Protein AF-A0A3R7NY06-F1 (afdb_monomer_lite)

Organism: Penaeus vannamei (NCBI:txid6689)

Radius of gyration: 28.17 Å; chains: 1; bounding box: 110×47×68 Å

Secondary structure (DSSP, 8-state):
-------------THHHHHHHHHHHHS----S---S----SS-HHHHHHHHHHHHHHIIIIIHHHHHHH-S--HHHHHHHHHHHHHHHHHHHHHHHTS-HHHIIIIIIHHHHHHHHHHHHHHHHHHHTTTS-------GGGSSHHHHHHHHHHHHHHHHHHHS-HHHHT-HHHHHHHHHHIIIIIIHHHHHHHH-HHHHHHHHHHHHHHHHHHHHHHHHHHHT-SSHHHHHHHHHH---HHHHHTT-

InterPro domains:
  IPR003114 Phox-associated domain [PF02194] (43-205)
  IPR003114 Phox-associated domain [PS51207] (43-211)
  IPR003114 Phox-associated domain [SM00313] (43-211)

Foldseek 3Di:
DDDDDDDDPPPDPPVVVVVVVLVVLLPPDPDDDLPPDDDAQPHPVVVVVVLVVLVCCCVPPPCVVPVVPDVDCVVVSVVVSSQSVQLVSLVSVVVVPDPVCCCVVPVVVVVVVVQVVLLVVQQVVQVVVVHGGDRDDDPQVPDPVSVLVVQLVVQLVSLCRRGDPSQNPSPVSSNVSSNCCSPVNVVVVCVQVPDPVNVVVVVVVVVVVVVVVLVVLVVCLVVQPDPVSNVVSVVPDPDPVSVVVVD

pLDDT: mean 81.53, std 16.81, range [34.41, 96.81]

Structure (mmCIF, N/CA/C/O backbone):
data_AF-A0A3R7NY06-F1
#
_entry.id   AF-A0A3R7NY06-F1
#
loop_
_atom_site.group_PDB
_atom_site.id
_atom_site.type_symbol
_atom_site.label_atom_id
_atom_site.label_alt_id
_atom_site.label_comp_id
_atom_site.label_asym_id
_atom_site.label_entity_id
_atom_site.label_seq_id
_atom_site.pdbx_PDB_ins_code
_atom_site.Cartn_x
_atom_site.Cartn_y
_atom_site.Cartn_z
_atom_site.occupancy
_atom_site.B_iso_or_equiv
_atom_site.auth_seq_id
_atom_site.auth_comp_id
_atom_site.auth_asym_id
_atom_site.auth_atom_id
_atom_site.pdbx_PDB_model_num
ATOM 1 N N . MET A 1 1 ? 72.582 -13.138 -10.974 1.00 38.38 1 MET A N 1
ATOM 2 C CA . MET A 1 1 ? 71.467 -12.941 -10.025 1.00 38.38 1 MET A CA 1
ATOM 3 C C . MET A 1 1 ? 70.537 -11.878 -10.584 1.00 38.38 1 MET A C 1
ATOM 5 O O . MET A 1 1 ? 70.930 -10.723 -10.626 1.00 38.38 1 MET A O 1
ATOM 9 N N . LEU A 1 2 ? 69.357 -12.263 -11.073 1.00 35.03 2 LEU A N 1
ATOM 10 C CA . LEU A 1 2 ? 68.306 -11.334 -11.500 1.00 35.03 2 LEU A CA 1
ATOM 11 C C . LEU A 1 2 ? 67.010 -11.769 -10.809 1.00 35.03 2 LEU A C 1
ATOM 13 O O . LEU A 1 2 ? 66.580 -12.910 -10.957 1.00 35.03 2 LEU A O 1
ATOM 17 N N . SER A 1 3 ? 66.482 -10.874 -9.975 1.00 37.44 3 SER A N 1
ATOM 18 C CA . SER A 1 3 ? 65.343 -11.089 -9.080 1.00 37.44 3 SER A CA 1
ATOM 19 C C . SER A 1 3 ? 64.029 -11.181 -9.863 1.00 37.44 3 SER A C 1
ATOM 21 O O . SER A 1 3 ? 63.791 -10.396 -10.782 1.00 37.44 3 SER A O 1
ATOM 23 N N . ALA A 1 4 ? 63.191 -12.159 -9.514 1.00 43.66 4 ALA A N 1
ATOM 24 C CA . ALA A 1 4 ? 61.929 -12.452 -10.183 1.00 43.66 4 ALA A CA 1
ATOM 25 C C . ALA A 1 4 ? 60.892 -11.335 -9.966 1.00 43.66 4 ALA A C 1
ATOM 27 O O . ALA A 1 4 ? 60.702 -10.845 -8.852 1.00 43.66 4 ALA A O 1
ATOM 28 N N . LYS A 1 5 ? 60.191 -10.953 -11.042 1.00 40.84 5 LYS A N 1
ATOM 29 C CA . LYS A 1 5 ? 59.075 -9.997 -11.004 1.00 40.84 5 LYS A CA 1
ATOM 30 C C . LYS A 1 5 ? 57.967 -10.538 -10.093 1.00 40.84 5 LYS A C 1
ATOM 32 O O . LYS A 1 5 ? 57.360 -11.557 -10.405 1.00 40.84 5 LYS A O 1
ATOM 37 N N . HIS A 1 6 ? 57.692 -9.839 -8.993 1.00 39.03 6 HIS A N 1
ATOM 38 C CA . HIS A 1 6 ? 56.504 -10.059 -8.168 1.00 39.03 6 HIS A CA 1
ATOM 39 C C . HIS A 1 6 ? 55.249 -9.760 -9.004 1.00 39.03 6 HIS A C 1
ATOM 41 O O . HIS A 1 6 ? 54.977 -8.607 -9.337 1.00 39.03 6 HIS A O 1
ATOM 47 N N . GLN A 1 7 ? 54.492 -10.798 -9.360 1.00 39.41 7 GLN A N 1
ATOM 48 C CA . GLN A 1 7 ? 53.138 -10.659 -9.889 1.00 39.41 7 GLN A CA 1
ATOM 49 C C . GLN A 1 7 ? 52.192 -10.457 -8.704 1.00 39.41 7 GLN A C 1
ATOM 51 O O . GLN A 1 7 ? 51.938 -11.380 -7.935 1.00 39.41 7 GLN A O 1
ATOM 56 N N . VAL A 1 8 ? 51.685 -9.236 -8.544 1.00 34.41 8 VAL A N 1
ATOM 57 C CA . VAL A 1 8 ? 50.586 -8.956 -7.619 1.00 34.41 8 VAL A CA 1
ATOM 58 C C . VAL A 1 8 ? 49.315 -9.510 -8.255 1.00 34.41 8 VAL A C 1
ATOM 60 O O . VAL A 1 8 ? 48.743 -8.911 -9.163 1.00 34.41 8 VAL A O 1
ATOM 63 N N . THR A 1 9 ? 48.889 -10.687 -7.806 1.00 38.03 9 THR A N 1
ATOM 64 C CA . THR A 1 9 ? 47.561 -11.224 -8.101 1.00 38.03 9 THR A CA 1
ATOM 65 C C . THR A 1 9 ? 46.525 -10.346 -7.408 1.00 38.03 9 THR A C 1
ATOM 67 O O . THR A 1 9 ? 46.283 -10.482 -6.208 1.00 38.03 9 THR A O 1
ATOM 70 N N . VAL A 1 10 ? 45.926 -9.422 -8.159 1.00 44.19 10 VAL A N 1
ATOM 71 C CA . VAL A 1 10 ? 44.730 -8.696 -7.727 1.00 44.19 10 VAL A CA 1
ATOM 72 C C . VAL A 1 10 ? 43.613 -9.727 -7.597 1.00 44.19 10 VAL A C 1
ATOM 74 O O . VAL A 1 10 ? 43.105 -10.244 -8.591 1.00 44.19 10 VAL A O 1
ATOM 77 N N . ARG A 1 11 ? 43.280 -10.086 -6.356 1.00 42.72 11 ARG A N 1
ATOM 78 C CA . ARG A 1 11 ? 42.176 -10.991 -6.040 1.00 42.72 11 ARG A CA 1
ATOM 79 C C . ARG A 1 11 ? 40.881 -10.244 -6.343 1.00 42.72 11 ARG A C 1
ATOM 81 O O . ARG A 1 11 ? 40.432 -9.431 -5.544 1.00 42.72 11 ARG A O 1
ATOM 88 N N . VAL A 1 12 ? 40.340 -10.467 -7.537 1.00 50.38 12 VAL A N 1
ATOM 89 C CA . VAL A 1 12 ? 39.005 -10.003 -7.927 1.00 50.38 12 VAL A CA 1
ATOM 90 C C . VAL A 1 12 ? 38.017 -10.575 -6.895 1.00 50.38 12 VAL A C 1
ATOM 92 O O . VAL A 1 12 ? 37.997 -11.797 -6.732 1.00 50.38 12 VAL A O 1
ATOM 95 N N . PRO A 1 13 ? 37.264 -9.745 -6.145 1.00 51.62 13 PRO A N 1
ATOM 96 C CA . PRO A 1 13 ? 36.296 -10.230 -5.163 1.00 51.62 13 PRO A CA 1
ATOM 97 C C . PRO A 1 13 ? 35.300 -11.209 -5.800 1.00 51.62 13 PRO A C 1
ATOM 99 O O . PRO A 1 13 ? 34.819 -10.963 -6.907 1.00 51.62 13 PRO A O 1
ATOM 102 N N . GLU A 1 14 ? 34.967 -12.299 -5.103 1.00 55.69 14 GLU A N 1
ATOM 103 C CA . GLU A 1 14 ? 34.030 -13.351 -5.559 1.00 55.69 14 GLU A CA 1
ATOM 104 C C . GLU A 1 14 ? 32.620 -12.820 -5.894 1.00 55.69 14 GLU A C 1
ATOM 106 O O . GLU A 1 14 ? 31.834 -13.477 -6.574 1.00 55.69 14 GLU A O 1
ATOM 111 N N . GLU A 1 15 ? 32.324 -11.589 -5.483 1.00 54.38 15 GLU A N 1
ATOM 112 C CA . GLU A 1 15 ? 31.099 -10.851 -5.780 1.00 54.38 15 GLU A CA 1
ATOM 113 C C . GLU A 1 15 ? 31.015 -10.384 -7.244 1.00 54.38 15 GLU A C 1
ATOM 115 O O . GLU A 1 15 ? 29.920 -10.228 -7.780 1.00 54.38 15 GLU A O 1
ATOM 120 N N . ILE A 1 16 ? 32.149 -10.201 -7.931 1.00 53.78 16 ILE A N 1
ATOM 121 C CA . ILE A 1 16 ? 32.193 -9.687 -9.310 1.00 53.78 16 ILE A CA 1
ATOM 122 C C . ILE A 1 16 ? 31.666 -10.717 -10.329 1.00 53.78 16 ILE A C 1
ATOM 124 O O . ILE A 1 16 ? 30.826 -10.347 -11.150 1.00 53.78 16 ILE A O 1
ATOM 128 N N . PRO A 1 17 ? 32.044 -12.011 -10.284 1.00 58.97 17 PRO A N 1
ATOM 129 C CA . PRO A 1 17 ? 31.425 -13.048 -11.116 1.00 58.97 17 PRO A CA 1
ATOM 130 C C . PRO A 1 17 ? 29.918 -13.205 -10.875 1.00 58.97 17 PRO A C 1
ATOM 132 O O . PRO A 1 17 ? 29.158 -13.382 -11.828 1.00 58.97 17 PRO A O 1
ATOM 135 N N . ALA A 1 18 ? 29.473 -13.099 -9.618 1.00 56.38 18 ALA A N 1
ATOM 136 C CA . ALA A 1 18 ? 28.055 -13.141 -9.268 1.00 56.38 18 ALA A CA 1
ATOM 137 C C . ALA A 1 18 ? 27.302 -11.933 -9.845 1.00 56.38 18 ALA A C 1
ATOM 139 O O . ALA A 1 18 ? 26.211 -12.094 -10.386 1.00 56.38 18 ALA A O 1
ATOM 140 N N . LEU A 1 19 ? 27.917 -10.748 -9.812 1.00 51.78 19 LEU A N 1
ATOM 141 C CA . LEU A 1 19 ? 27.383 -9.519 -10.393 1.00 51.78 19 LEU A CA 1
ATOM 142 C C . LEU A 1 19 ? 27.365 -9.572 -11.933 1.00 51.78 19 LEU A C 1
ATOM 144 O O . LEU A 1 19 ? 26.398 -9.135 -12.550 1.00 51.78 19 LEU A O 1
ATOM 148 N N . HIS A 1 20 ? 28.361 -10.195 -12.570 1.00 56.97 20 HIS A N 1
ATOM 149 C CA . HIS A 1 20 ? 28.349 -10.464 -14.013 1.00 56.97 20 HIS A CA 1
ATOM 150 C C . HIS A 1 20 ? 27.279 -11.484 -14.419 1.00 56.97 20 HIS A C 1
ATOM 152 O O . HIS A 1 20 ? 26.615 -11.286 -15.435 1.00 56.97 20 HIS A O 1
ATOM 158 N N . SER A 1 21 ? 27.068 -12.531 -13.619 1.00 57.78 21 SER A N 1
ATOM 159 C CA . SER A 1 21 ? 25.961 -13.479 -13.798 1.00 57.78 21 SER A CA 1
ATOM 160 C C . SER A 1 21 ? 24.600 -12.792 -13.610 1.00 57.78 21 SER A C 1
ATOM 162 O O . SER A 1 21 ? 23.686 -12.996 -14.406 1.00 57.78 21 SER A O 1
ATOM 164 N N . LEU A 1 22 ? 24.496 -11.875 -12.639 1.00 55.56 22 LEU A N 1
ATOM 165 C CA . LEU A 1 22 ? 23.355 -10.974 -12.445 1.00 55.56 22 LEU A CA 1
ATOM 166 C C . LEU A 1 22 ? 23.063 -10.175 -13.713 1.00 55.56 22 LEU A C 1
ATOM 168 O O . LEU A 1 22 ? 21.949 -10.213 -14.223 1.00 55.56 22 LEU A O 1
ATOM 172 N N . ILE A 1 23 ? 24.076 -9.481 -14.238 1.00 58.56 23 ILE A N 1
ATOM 173 C CA . ILE A 1 23 ? 23.971 -8.636 -15.429 1.00 58.56 23 ILE A CA 1
ATOM 174 C C . ILE A 1 23 ? 23.602 -9.483 -16.651 1.00 58.56 23 ILE A C 1
ATOM 176 O O . ILE A 1 23 ? 22.783 -9.052 -17.459 1.00 58.56 23 ILE A O 1
ATOM 180 N N . ALA A 1 24 ? 24.152 -10.693 -16.774 1.00 57.69 24 ALA A N 1
ATOM 181 C CA . ALA A 1 24 ? 23.799 -11.636 -17.832 1.00 57.69 24 ALA A CA 1
ATOM 182 C C . ALA A 1 24 ? 22.349 -12.137 -17.703 1.00 57.69 24 ALA A C 1
ATOM 184 O O . ALA A 1 24 ? 21.658 -12.239 -18.710 1.00 57.69 24 ALA A O 1
ATOM 185 N N . SER A 1 25 ? 21.861 -12.373 -16.480 1.00 52.75 25 SER A N 1
ATOM 186 C CA . SER A 1 25 ? 20.468 -12.768 -16.217 1.00 52.75 25 SER A CA 1
ATOM 187 C C . SER A 1 25 ? 19.461 -11.622 -16.382 1.00 52.75 25 SER A C 1
ATOM 189 O O . SER A 1 25 ? 18.318 -11.864 -16.749 1.00 52.75 25 SER A O 1
ATOM 191 N N . ILE A 1 26 ? 19.883 -10.372 -16.148 1.00 53.06 26 ILE A N 1
ATOM 192 C CA . ILE A 1 26 ? 19.085 -9.159 -16.395 1.00 53.06 26 ILE A CA 1
ATOM 193 C C . ILE A 1 26 ? 19.008 -8.863 -17.897 1.00 53.06 26 ILE A C 1
ATOM 195 O O . ILE A 1 26 ? 18.031 -8.280 -18.357 1.00 53.06 26 ILE A O 1
ATOM 199 N N . ARG A 1 27 ? 19.985 -9.329 -18.686 1.00 50.31 27 ARG A N 1
ATOM 200 C CA . ARG A 1 27 ? 19.982 -9.292 -20.158 1.00 50.31 27 ARG A CA 1
ATOM 201 C C . ARG A 1 27 ? 19.002 -10.323 -20.763 1.00 50.31 27 ARG A C 1
ATOM 203 O O . ARG A 1 27 ? 19.269 -10.891 -21.818 1.00 50.31 27 ARG A O 1
ATOM 210 N N . CYS A 1 28 ? 17.897 -10.589 -20.065 1.00 43.16 28 CYS A N 1
ATOM 211 C CA . CYS A 1 28 ? 16.808 -11.457 -20.489 1.00 43.16 28 CYS A CA 1
ATOM 212 C C . CYS A 1 28 ? 16.050 -10.773 -21.635 1.00 43.16 28 CYS A C 1
ATOM 214 O O . CYS A 1 28 ? 15.426 -9.736 -21.435 1.00 43.16 28 CYS A O 1
ATOM 216 N N . GLU A 1 29 ? 16.217 -11.342 -22.831 1.00 42.66 29 GLU A N 1
ATOM 217 C CA . GLU A 1 29 ? 15.334 -11.290 -24.005 1.00 42.66 29 GLU A CA 1
ATOM 218 C C . GLU A 1 29 ? 14.553 -9.982 -24.190 1.00 42.66 29 GLU A C 1
ATOM 220 O O . GLU A 1 29 ? 13.365 -9.857 -23.902 1.00 42.66 29 GLU A O 1
ATOM 225 N N . SER A 1 30 ? 15.254 -8.993 -24.739 1.00 44.22 30 SER A N 1
ATOM 226 C CA . SER A 1 30 ? 14.691 -7.744 -25.234 1.00 44.22 30 SER A CA 1
ATOM 227 C C . SER A 1 30 ? 13.912 -7.964 -26.535 1.00 44.22 30 SER A C 1
ATOM 229 O O . SER A 1 30 ? 14.337 -7.455 -27.563 1.00 44.22 30 SER A O 1
ATOM 231 N N . GLU A 1 31 ? 12.832 -8.748 -26.545 1.00 44.53 31 GLU A N 1
ATOM 232 C CA . GLU A 1 31 ? 11.961 -8.831 -27.731 1.00 44.53 31 GLU A CA 1
ATOM 233 C C . GLU A 1 31 ? 10.584 -9.454 -27.441 1.00 44.53 31 GLU A C 1
ATOM 235 O O . GLU A 1 31 ? 10.165 -10.430 -28.050 1.00 44.53 31 GLU A O 1
ATOM 240 N N . THR A 1 32 ? 9.810 -8.840 -26.545 1.00 41.06 32 THR A N 1
ATOM 241 C CA . THR A 1 32 ? 8.343 -8.958 -26.593 1.00 41.06 32 THR A CA 1
ATOM 242 C C . THR A 1 32 ? 7.713 -7.606 -26.310 1.00 41.06 32 THR A C 1
ATOM 244 O O . THR A 1 32 ? 7.970 -6.977 -25.286 1.00 41.06 32 THR A O 1
ATOM 247 N N . SER A 1 33 ? 6.910 -7.137 -27.264 1.00 43.22 33 SER A N 1
ATOM 248 C CA . SER A 1 33 ? 6.245 -5.839 -27.244 1.00 43.22 33 SER A CA 1
ATOM 249 C C . SER A 1 33 ? 5.347 -5.702 -26.015 1.00 43.22 33 SER A C 1
ATOM 251 O O . SER A 1 33 ? 4.257 -6.277 -25.970 1.00 43.22 33 SER A O 1
ATOM 253 N N . MET A 1 34 ? 5.771 -4.893 -25.046 1.00 51.00 34 MET A N 1
ATOM 254 C CA . MET A 1 34 ? 4.838 -4.324 -24.080 1.00 51.00 34 MET A CA 1
ATOM 255 C C . MET A 1 34 ? 3.795 -3.519 -24.871 1.00 51.00 34 MET A C 1
ATOM 257 O O . MET A 1 34 ? 4.182 -2.764 -25.770 1.00 51.00 34 MET A O 1
ATOM 261 N N . PRO A 1 35 ? 2.486 -3.705 -24.629 1.00 48.56 35 PRO A N 1
ATOM 262 C CA . PRO A 1 35 ? 1.451 -3.058 -25.423 1.00 48.56 35 PRO A CA 1
ATOM 263 C C . PRO A 1 35 ? 1.577 -1.537 -25.297 1.00 48.56 35 PRO A C 1
ATOM 265 O O . PRO A 1 35 ? 1.252 -0.937 -24.280 1.00 48.56 35 PRO A O 1
ATOM 268 N N . SER A 1 36 ? 2.039 -0.911 -26.373 1.00 49.50 36 SER A 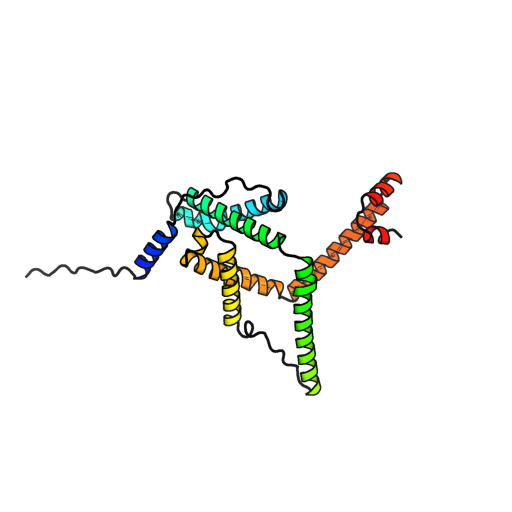N 1
ATOM 269 C CA . SER A 1 36 ? 2.444 0.495 -26.478 1.00 49.50 36 SER A CA 1
ATOM 270 C C . SER A 1 36 ? 1.282 1.496 -26.492 1.00 49.50 36 SER A C 1
ATOM 272 O O . SER A 1 36 ? 1.454 2.667 -26.831 1.00 49.50 36 SER A O 1
ATOM 274 N N . ARG A 1 37 ? 0.073 1.066 -26.119 1.00 49.38 37 ARG A N 1
ATOM 275 C CA . ARG A 1 37 ? -1.105 1.931 -26.012 1.00 49.38 37 ARG A CA 1
ATOM 276 C C . ARG A 1 37 ? -1.835 1.650 -24.715 1.00 49.38 37 ARG A C 1
ATOM 278 O O . ARG A 1 37 ? -2.730 0.812 -24.647 1.00 49.38 37 ARG A O 1
ATOM 285 N N . HIS A 1 38 ? -1.450 2.395 -23.692 1.00 62.88 38 HIS A N 1
ATOM 286 C CA . HIS A 1 38 ? -2.161 2.441 -22.430 1.00 62.88 38 HIS A CA 1
ATOM 287 C C . HIS A 1 38 ? -3.491 3.175 -22.650 1.00 62.88 38 HIS A C 1
ATOM 289 O O . HIS A 1 38 ? -3.543 4.402 -22.703 1.00 62.88 38 HIS A O 1
ATOM 295 N N . GLY A 1 39 ? -4.565 2.410 -22.865 1.00 65.25 39 GLY A N 1
ATOM 296 C CA . GLY A 1 39 ? -5.927 2.931 -22.747 1.00 65.25 39 GLY A CA 1
ATOM 297 C C . GLY A 1 39 ? -6.185 3.451 -21.330 1.00 65.25 39 GLY A C 1
ATOM 298 O O . GLY A 1 39 ? -5.363 3.256 -20.438 1.00 65.25 39 GLY A O 1
ATOM 299 N N . VAL A 1 40 ? -7.324 4.111 -21.113 1.00 77.69 40 VAL A N 1
ATOM 300 C CA . VAL A 1 40 ? -7.701 4.570 -19.766 1.00 77.69 40 VAL A CA 1
ATOM 301 C C . VAL A 1 40 ? -7.827 3.352 -18.844 1.00 77.69 40 VAL A C 1
ATOM 303 O O . VAL A 1 40 ? -8.625 2.459 -19.124 1.00 77.69 40 VAL A O 1
ATOM 306 N N . VAL A 1 41 ? -7.029 3.316 -17.776 1.00 81.38 41 VAL A N 1
ATOM 307 C CA . VAL A 1 41 ? -6.942 2.195 -16.827 1.00 81.38 41 VAL A CA 1
ATOM 308 C C . VAL A 1 41 ? -7.881 2.429 -15.649 1.00 81.38 41 VAL A C 1
ATOM 310 O O . VAL A 1 41 ? -8.660 1.541 -15.305 1.00 81.38 41 VAL A O 1
ATOM 313 N N . ILE A 1 42 ? -7.829 3.621 -15.043 1.00 84.19 42 ILE A N 1
ATOM 314 C CA . ILE A 1 42 ? -8.678 3.992 -13.901 1.00 84.19 42 ILE A CA 1
ATOM 315 C C . ILE A 1 42 ? -9.593 5.147 -14.302 1.00 84.19 42 ILE A C 1
ATOM 317 O O . ILE A 1 42 ? -10.815 5.027 -14.325 1.00 84.19 42 ILE A O 1
ATOM 321 N N . SER A 1 43 ? -9.000 6.292 -14.625 1.00 89.94 43 SER A N 1
ATOM 322 C CA . SER A 1 43 ? -9.700 7.451 -15.176 1.00 89.94 43 SER A CA 1
ATOM 323 C C . SER A 1 43 ? -8.671 8.402 -15.761 1.00 89.94 43 SER A C 1
ATOM 325 O O . SER A 1 43 ? -7.554 8.478 -15.264 1.00 89.94 43 SER A O 1
ATOM 327 N N . ARG A 1 44 ? -9.048 9.217 -16.750 1.00 88.69 44 ARG A N 1
ATOM 328 C CA . ARG A 1 44 ? -8.105 10.157 -17.387 1.00 88.69 44 ARG A CA 1
ATOM 329 C C . ARG A 1 44 ? -7.351 11.047 -16.390 1.00 88.69 44 ARG A C 1
ATOM 331 O O . ARG A 1 44 ? -6.173 11.308 -16.590 1.00 88.69 44 ARG A O 1
ATOM 338 N N . LYS A 1 45 ? -8.019 11.505 -15.325 1.00 90.88 45 LYS A N 1
ATOM 339 C CA . LYS A 1 45 ? -7.401 12.363 -14.301 1.00 90.88 45 LYS A CA 1
ATOM 340 C C . LYS A 1 45 ? -6.408 11.589 -13.431 1.00 90.88 45 LYS A C 1
ATOM 342 O O . LYS A 1 45 ? -5.314 12.078 -13.183 1.00 90.88 45 LYS A O 1
ATOM 347 N N . ILE A 1 46 ? -6.791 10.393 -12.983 1.00 91.25 46 ILE A N 1
ATOM 348 C CA . ILE A 1 46 ? -5.947 9.555 -12.120 1.00 91.25 46 ILE A CA 1
ATOM 349 C C . ILE A 1 46 ? -4.757 9.016 -12.911 1.00 91.25 46 ILE A C 1
ATOM 351 O O . ILE A 1 46 ? -3.628 9.102 -12.449 1.00 91.25 46 ILE A O 1
ATOM 355 N N . ASP A 1 47 ? -4.997 8.530 -14.124 1.00 91.88 47 ASP A N 1
ATOM 356 C CA . ASP A 1 47 ? -3.961 8.006 -15.006 1.00 91.88 47 ASP A CA 1
ATOM 357 C C . ASP A 1 47 ? -2.913 9.085 -15.318 1.00 91.88 47 ASP A C 1
ATOM 359 O O . ASP A 1 47 ? -1.719 8.798 -15.295 1.00 91.88 47 ASP A O 1
ATOM 363 N N . ALA A 1 48 ? -3.335 10.335 -15.549 1.00 91.12 48 ALA A N 1
ATOM 364 C CA . ALA A 1 48 ? -2.418 11.461 -15.728 1.00 91.12 48 ALA A CA 1
ATOM 365 C C . ALA A 1 48 ? -1.571 11.722 -14.471 1.00 91.12 48 ALA A C 1
ATOM 367 O O . ALA A 1 48 ? -0.352 11.810 -14.578 1.00 91.12 48 ALA A O 1
ATOM 368 N N . ALA A 1 49 ? -2.193 11.762 -13.287 1.00 93.81 49 ALA A N 1
ATOM 369 C CA . ALA A 1 49 ? -1.483 11.964 -12.022 1.00 93.81 49 ALA A CA 1
ATOM 370 C C . ALA A 1 49 ? -0.499 10.822 -11.704 1.00 93.81 49 ALA A C 1
ATOM 372 O O . ALA A 1 49 ? 0.584 11.056 -11.176 1.00 93.81 49 ALA A O 1
ATOM 373 N N . ILE A 1 50 ? -0.850 9.579 -12.043 1.00 93.00 50 ILE A N 1
ATOM 374 C CA . ILE A 1 50 ? 0.038 8.422 -11.881 1.00 93.00 50 ILE A CA 1
ATOM 375 C C . ILE A 1 50 ? 1.221 8.506 -12.849 1.00 93.00 50 ILE A C 1
ATOM 377 O O . ILE A 1 50 ? 2.346 8.231 -12.443 1.00 93.00 50 ILE A O 1
ATOM 381 N N . ASN A 1 51 ? 0.992 8.882 -14.111 1.00 92.25 51 ASN A N 1
ATOM 382 C CA . ASN A 1 51 ? 2.088 9.079 -15.063 1.00 92.25 51 ASN A CA 1
ATOM 383 C C . ASN A 1 51 ? 3.037 10.183 -14.586 1.00 92.25 51 ASN A C 1
ATOM 385 O O . ASN A 1 51 ? 4.239 9.948 -14.541 1.00 92.25 51 ASN A O 1
ATOM 389 N N . GLU A 1 52 ? 2.501 11.320 -14.135 1.00 94.44 52 GLU A N 1
ATOM 390 C CA . GLU A 1 52 ? 3.296 12.402 -13.544 1.00 94.44 52 GLU A CA 1
ATOM 391 C C . GLU A 1 52 ? 4.099 11.917 -12.327 1.00 94.44 52 GLU A C 1
ATOM 393 O O . GLU A 1 52 ? 5.284 12.212 -12.203 1.00 94.44 52 GLU A O 1
ATOM 398 N N . LEU A 1 53 ? 3.498 11.100 -11.457 1.00 93.75 53 LEU A N 1
ATOM 399 C CA . LEU A 1 53 ? 4.203 10.503 -10.322 1.00 93.75 53 LEU A CA 1
ATOM 400 C C . LEU A 1 53 ? 5.354 9.585 -10.765 1.00 93.75 53 LEU A C 1
ATOM 402 O O . LEU A 1 53 ? 6.419 9.605 -10.147 1.00 93.75 53 LEU A O 1
ATOM 406 N N . ILE A 1 54 ? 5.155 8.778 -11.812 1.00 92.50 54 ILE A N 1
ATOM 407 C CA . ILE A 1 54 ? 6.206 7.920 -12.379 1.00 92.50 54 ILE A CA 1
ATOM 408 C C . ILE A 1 54 ? 7.326 8.777 -12.971 1.00 92.50 54 ILE A C 1
ATOM 410 O O . ILE A 1 54 ? 8.495 8.489 -12.711 1.00 92.50 54 ILE A O 1
ATOM 414 N N . ASP A 1 55 ? 6.979 9.822 -13.723 1.00 93.06 55 ASP A N 1
ATOM 415 C CA . ASP A 1 55 ? 7.935 10.767 -14.304 1.00 93.06 55 ASP A CA 1
ATOM 416 C C . ASP A 1 55 ? 8.785 11.412 -13.206 1.00 93.06 55 ASP A C 1
ATOM 418 O O . ASP A 1 55 ? 10.007 11.259 -13.197 1.00 93.06 55 ASP A O 1
ATOM 422 N N . LEU A 1 56 ? 8.143 11.986 -12.185 1.00 94.25 56 LEU A N 1
ATOM 423 C CA . LEU A 1 56 ? 8.827 12.571 -11.033 1.00 94.25 56 LEU A CA 1
ATOM 424 C C . LEU A 1 56 ? 9.684 11.551 -10.278 1.00 94.25 56 LEU A C 1
ATOM 426 O O . LEU A 1 56 ? 10.772 11.884 -9.803 1.00 94.25 56 LEU A O 1
ATOM 430 N N . PHE A 1 57 ? 9.224 10.307 -10.137 1.00 92.06 57 PHE A N 1
ATOM 431 C CA . PHE A 1 57 ? 10.010 9.266 -9.486 1.00 92.06 57 PHE A CA 1
ATOM 432 C C . PHE A 1 57 ? 11.284 8.955 -10.279 1.00 92.06 57 PHE A C 1
ATOM 434 O O . PHE A 1 57 ? 12.369 8.921 -9.692 1.00 92.06 57 PHE A O 1
ATOM 441 N N . ILE A 1 58 ? 11.168 8.761 -11.593 1.00 92.56 58 ILE A N 1
ATOM 442 C CA . ILE A 1 58 ? 12.29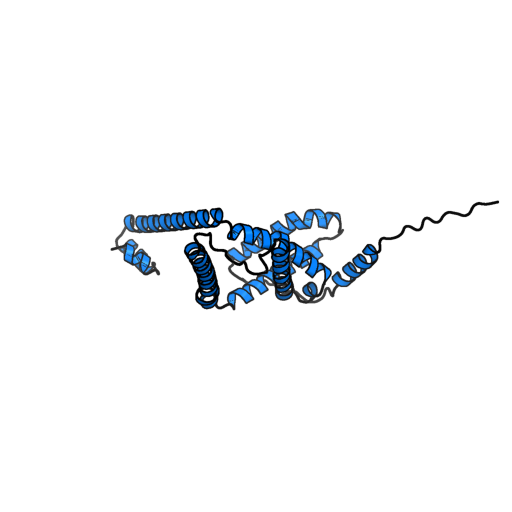1 8.443 -12.479 1.00 92.56 58 ILE A CA 1
ATOM 443 C C . ILE A 1 58 ? 13.267 9.621 -12.555 1.00 92.56 58 ILE A C 1
ATOM 445 O O . ILE A 1 58 ? 14.476 9.422 -12.413 1.00 92.56 58 ILE A O 1
ATOM 449 N N . GLU A 1 59 ? 12.773 10.843 -12.735 1.00 93.06 59 GLU A N 1
ATOM 450 C CA . GLU A 1 59 ? 13.596 12.051 -12.835 1.00 93.06 59 GLU A CA 1
ATOM 451 C C . GLU A 1 59 ? 14.374 12.326 -11.547 1.00 93.06 59 GLU A C 1
ATOM 453 O O . GLU A 1 59 ? 15.571 12.605 -11.605 1.00 93.06 59 GLU A O 1
ATOM 458 N N . ASN A 1 60 ? 13.738 12.177 -10.380 1.00 91.94 60 ASN A N 1
ATOM 459 C CA . ASN A 1 60 ? 14.368 12.521 -9.105 1.00 91.94 60 ASN A CA 1
ATOM 460 C C . ASN A 1 60 ? 15.195 11.378 -8.500 1.00 91.94 60 ASN A C 1
ATOM 462 O O . ASN A 1 60 ? 16.204 11.635 -7.845 1.00 91.94 60 ASN A O 1
ATOM 466 N N . ASN A 1 61 ? 14.788 10.117 -8.693 1.00 87.44 61 ASN A N 1
ATOM 467 C CA . ASN A 1 61 ? 15.391 8.981 -7.983 1.00 87.44 61 ASN A CA 1
ATOM 468 C C . ASN A 1 61 ? 16.224 8.062 -8.871 1.00 87.44 61 ASN A C 1
ATOM 470 O O . ASN A 1 61 ? 17.068 7.352 -8.334 1.00 87.44 61 ASN A O 1
ATOM 474 N N . VAL A 1 62 ? 15.999 8.024 -10.188 1.00 89.62 62 VAL A N 1
ATOM 475 C CA . VAL A 1 62 ? 16.674 7.073 -11.095 1.00 89.62 62 VAL A CA 1
ATOM 476 C C . VAL A 1 62 ? 17.683 7.792 -11.982 1.00 89.62 62 VAL A C 1
ATOM 478 O O . VAL A 1 62 ? 18.868 7.458 -11.991 1.00 89.62 62 VAL A O 1
ATOM 481 N N . THR A 1 63 ? 17.234 8.828 -12.681 1.00 90.50 63 THR A N 1
ATOM 482 C CA . THR A 1 63 ? 18.016 9.572 -13.675 1.00 90.50 63 THR A CA 1
ATOM 483 C C . THR A 1 63 ? 19.346 10.126 -13.142 1.00 90.50 63 THR A C 1
ATOM 485 O O . THR A 1 63 ? 20.352 9.939 -13.835 1.00 90.50 63 THR A O 1
ATOM 488 N N . PRO A 1 64 ? 19.439 10.727 -11.933 1.00 92.56 64 PRO A N 1
ATOM 489 C CA . PRO A 1 64 ? 20.663 11.399 -11.488 1.00 92.56 64 PRO A CA 1
ATOM 490 C C . PRO A 1 64 ? 21.856 10.452 -11.329 1.00 92.56 64 PRO A C 1
ATOM 492 O O . PRO A 1 64 ? 22.975 10.784 -11.715 1.00 92.56 64 PRO A O 1
ATOM 495 N N . TRP A 1 65 ? 21.633 9.247 -10.797 1.00 91.38 65 TRP A N 1
ATOM 496 C CA . TRP A 1 65 ? 22.704 8.260 -10.651 1.00 91.38 65 TRP A CA 1
ATOM 497 C C . TRP A 1 65 ? 22.844 7.375 -11.891 1.00 91.38 65 TRP A C 1
ATOM 499 O O . TRP A 1 65 ? 23.966 6.995 -12.228 1.00 91.38 65 TRP A O 1
ATOM 509 N N . TYR A 1 66 ? 21.753 7.065 -12.596 1.00 89.62 66 TYR A N 1
ATOM 510 C CA . TYR A 1 66 ? 21.787 6.140 -13.730 1.00 89.62 66 TYR A CA 1
ATOM 511 C C . TYR A 1 66 ? 22.482 6.747 -14.957 1.00 89.62 66 TYR A C 1
ATOM 513 O O . TYR A 1 66 ? 23.361 6.112 -15.543 1.00 89.62 66 TYR A O 1
ATOM 521 N N . SER A 1 67 ? 22.186 8.013 -15.273 1.00 89.69 67 SER A N 1
ATOM 522 C CA . SER A 1 67 ? 22.838 8.756 -16.367 1.00 89.69 67 SER A CA 1
ATOM 523 C C . SER A 1 67 ? 24.340 8.964 -16.142 1.00 89.69 67 SER A C 1
ATOM 525 O O . SER A 1 67 ? 25.108 9.027 -17.095 1.00 89.69 67 SER A O 1
ATOM 527 N N . SER A 1 68 ? 24.787 8.999 -14.881 1.00 92.38 68 SER A N 1
ATOM 528 C CA . SER A 1 68 ? 26.214 9.096 -14.547 1.00 92.38 68 SER A CA 1
ATOM 529 C C . SER A 1 68 ? 27.000 7.809 -14.836 1.00 92.38 68 SER A C 1
ATOM 531 O O . SER A 1 68 ? 28.226 7.842 -14.935 1.00 92.38 68 SER A O 1
ATOM 533 N N . ARG A 1 69 ? 26.314 6.658 -14.929 1.00 88.31 69 ARG A N 1
ATOM 534 C CA . ARG A 1 69 ? 26.937 5.329 -15.059 1.00 88.31 69 ARG A CA 1
ATOM 535 C C . ARG A 1 69 ? 26.733 4.688 -16.426 1.00 88.31 69 ARG A C 1
ATOM 537 O O . ARG A 1 69 ? 27.530 3.830 -16.797 1.00 88.31 69 ARG A O 1
ATOM 544 N N . VAL A 1 70 ? 25.683 5.064 -17.150 1.00 88.81 70 VAL A N 1
ATOM 545 C CA . VAL A 1 70 ? 25.300 4.460 -18.430 1.00 88.81 70 VAL A CA 1
ATOM 546 C C . VAL A 1 70 ? 25.355 5.515 -19.526 1.00 88.81 70 VAL A C 1
ATOM 548 O O . VAL A 1 70 ? 24.770 6.581 -19.386 1.00 88.81 70 VAL A O 1
ATOM 551 N N . SER A 1 71 ? 26.053 5.206 -20.623 1.00 84.81 71 SER A N 1
ATOM 552 C CA . SER A 1 71 ? 26.252 6.140 -21.739 1.00 84.81 71 SER A CA 1
ATOM 553 C C . SER A 1 71 ? 24.961 6.494 -22.483 1.00 84.81 71 SER A C 1
ATOM 555 O O . SER A 1 71 ? 24.834 7.623 -22.941 1.00 84.81 71 SER A O 1
ATOM 557 N N . ASP A 1 72 ? 24.014 5.558 -22.585 1.00 87.19 72 ASP A N 1
ATOM 558 C CA . ASP A 1 72 ? 22.673 5.795 -23.131 1.00 87.19 72 ASP A CA 1
ATOM 559 C C . ASP A 1 72 ? 21.603 5.241 -22.170 1.00 87.19 72 ASP A C 1
ATOM 561 O O . ASP A 1 72 ? 21.314 4.040 -22.184 1.00 87.19 72 ASP A O 1
ATOM 565 N N . PRO A 1 73 ? 21.057 6.077 -21.267 1.00 87.62 73 PRO A N 1
ATOM 566 C CA . PRO A 1 73 ? 20.090 5.628 -20.273 1.00 87.62 73 PRO A CA 1
ATOM 567 C C . PRO A 1 73 ? 18.655 5.515 -20.814 1.00 87.62 73 PRO A C 1
ATOM 569 O O . PRO A 1 73 ? 17.820 4.891 -20.155 1.00 87.62 73 PRO A O 1
ATOM 572 N N . ALA A 1 74 ? 18.348 6.106 -21.976 1.00 87.81 74 ALA A N 1
ATOM 573 C CA . ALA A 1 74 ? 16.972 6.284 -22.442 1.00 87.81 74 ALA A CA 1
ATOM 574 C C . ALA A 1 74 ? 16.209 4.961 -22.670 1.00 87.81 74 ALA A C 1
ATOM 576 O O . ALA A 1 74 ? 15.093 4.843 -22.157 1.00 87.81 74 ALA A O 1
ATOM 577 N N . PRO A 1 75 ? 16.779 3.925 -23.325 1.00 87.62 75 PRO A N 1
ATOM 578 C CA . PRO A 1 75 ? 16.068 2.662 -23.538 1.00 87.62 75 PRO A CA 1
ATOM 579 C C . PRO A 1 75 ? 15.699 1.959 -22.226 1.00 87.62 75 PRO A C 1
ATOM 581 O O . PRO A 1 75 ? 14.589 1.459 -22.063 1.00 87.62 75 PRO A O 1
ATOM 584 N N . SER A 1 76 ? 16.615 1.951 -21.256 1.00 86.56 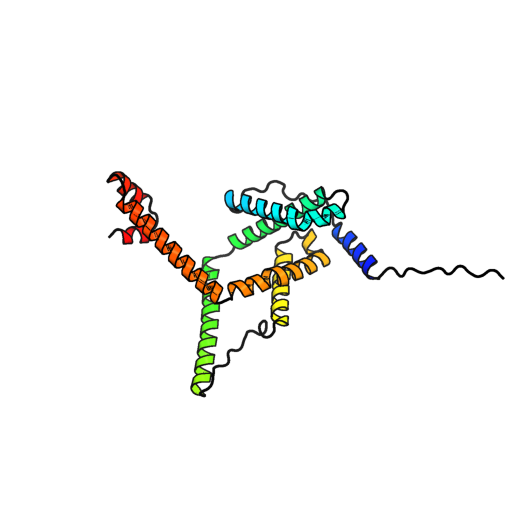76 SER A N 1
ATOM 585 C CA . SER A 1 76 ? 16.390 1.316 -19.954 1.00 86.56 76 SER A CA 1
ATOM 586 C C . SER A 1 76 ? 15.368 2.068 -19.104 1.00 86.56 76 SER A C 1
ATOM 588 O O . SER A 1 76 ? 14.597 1.442 -18.376 1.00 86.56 76 SER A O 1
ATOM 590 N N . ILE A 1 77 ? 15.352 3.402 -19.190 1.00 88.75 77 ILE A N 1
ATOM 591 C CA . ILE A 1 77 ? 14.353 4.237 -18.515 1.00 88.75 77 ILE A CA 1
ATOM 592 C C . ILE A 1 77 ? 12.957 3.972 -19.093 1.00 88.75 77 ILE A C 1
ATOM 594 O O . ILE A 1 77 ? 12.007 3.815 -18.326 1.00 88.75 77 ILE A O 1
ATOM 598 N N . GLU A 1 78 ? 12.832 3.838 -20.414 1.00 88.31 78 GLU A N 1
ATOM 599 C CA . GLU A 1 78 ? 11.546 3.535 -21.056 1.00 88.31 78 GLU A CA 1
ATOM 600 C C . GLU A 1 78 ? 11.029 2.136 -20.684 1.00 88.31 78 GLU A C 1
ATOM 602 O O . GLU A 1 78 ? 9.838 1.943 -20.412 1.00 88.31 78 GLU A O 1
ATOM 607 N N . ILE A 1 79 ? 11.934 1.158 -20.579 1.00 88.06 79 ILE A N 1
ATOM 608 C CA . ILE A 1 79 ? 11.607 -0.173 -20.054 1.00 88.06 79 ILE A CA 1
ATOM 609 C C . ILE A 1 79 ? 11.106 -0.065 -18.610 1.00 88.06 79 ILE A C 1
ATOM 611 O O . ILE A 1 79 ? 10.058 -0.621 -18.283 1.00 88.06 79 ILE A O 1
ATOM 615 N N . LEU A 1 80 ? 11.810 0.672 -17.743 1.00 89.06 80 LEU A N 1
ATOM 616 C CA . LEU A 1 80 ? 11.391 0.863 -16.354 1.00 89.06 80 LEU A CA 1
ATOM 617 C C . LEU A 1 80 ? 10.001 1.507 -16.270 1.00 89.06 80 LEU A C 1
ATOM 619 O O . LEU A 1 80 ? 9.153 1.022 -15.518 1.00 89.06 80 LEU A O 1
ATOM 623 N N . ARG A 1 81 ? 9.742 2.548 -17.070 1.00 90.12 81 ARG A N 1
ATOM 624 C CA . ARG A 1 81 ? 8.426 3.196 -17.170 1.00 90.12 81 ARG A CA 1
ATOM 625 C C . ARG A 1 81 ? 7.343 2.189 -17.555 1.00 90.12 81 ARG A C 1
ATOM 627 O O . ARG A 1 81 ? 6.314 2.106 -16.885 1.00 90.12 81 ARG A O 1
ATOM 634 N N . SER A 1 82 ? 7.607 1.380 -18.579 1.00 88.19 82 SER A N 1
ATOM 635 C CA . SER A 1 82 ? 6.691 0.338 -19.053 1.00 88.19 82 SER A CA 1
ATOM 636 C C . SER A 1 82 ? 6.402 -0.715 -17.976 1.00 88.19 82 SER A C 1
ATOM 638 O O . SER A 1 82 ? 5.255 -1.125 -17.800 1.00 88.19 82 SER A O 1
ATOM 640 N N . VAL A 1 83 ? 7.416 -1.124 -17.206 1.00 89.25 83 VAL A N 1
ATOM 641 C CA . VAL A 1 83 ? 7.270 -2.093 -16.104 1.00 89.25 83 VAL A CA 1
ATOM 642 C C . VAL A 1 83 ? 6.462 -1.517 -14.939 1.00 89.25 83 VAL A C 1
ATOM 644 O O . VAL A 1 83 ? 5.599 -2.209 -14.387 1.00 89.25 83 VAL A O 1
ATOM 647 N N . LEU A 1 84 ? 6.711 -0.258 -14.565 1.00 90.31 84 LEU A N 1
ATOM 648 C CA . LEU A 1 84 ? 5.950 0.428 -13.517 1.00 90.31 84 LEU A CA 1
ATOM 649 C C . LEU A 1 84 ? 4.479 0.548 -13.914 1.00 90.31 84 LEU A C 1
ATOM 651 O O . LEU A 1 84 ? 3.599 0.171 -13.137 1.00 90.31 84 LEU A O 1
ATOM 655 N N . TRP A 1 85 ? 4.213 0.987 -15.145 1.00 91.00 85 TRP A N 1
ATOM 656 C CA . TRP A 1 85 ? 2.850 1.107 -15.642 1.00 91.00 85 TRP A CA 1
ATOM 657 C C . TRP A 1 85 ? 2.138 -0.246 -15.741 1.00 91.00 85 TRP A C 1
ATOM 659 O O . TRP A 1 85 ? 1.006 -0.382 -15.278 1.00 91.00 85 TRP A O 1
ATOM 669 N N . TYR A 1 86 ? 2.808 -1.278 -16.261 1.00 89.88 86 TYR A N 1
ATOM 670 C CA . TYR A 1 86 ? 2.268 -2.639 -16.271 1.00 89.88 86 TYR A CA 1
ATOM 671 C C . TYR A 1 86 ? 1.872 -3.101 -14.865 1.00 89.88 86 TYR A C 1
ATOM 673 O O . TYR A 1 86 ? 0.787 -3.649 -14.672 1.00 89.88 86 TYR A O 1
ATOM 681 N N . SER A 1 87 ? 2.721 -2.829 -13.870 1.00 90.62 87 SER A N 1
ATOM 682 C CA . SER A 1 87 ? 2.439 -3.191 -12.479 1.00 90.62 87 SER A CA 1
ATOM 683 C C . SER A 1 87 ? 1.163 -2.509 -11.972 1.00 90.62 87 SER A C 1
ATOM 685 O O . SER A 1 87 ? 0.344 -3.157 -11.323 1.00 90.62 87 SER A O 1
ATOM 687 N N . ILE A 1 88 ? 0.947 -1.235 -12.317 1.00 90.94 88 ILE A N 1
ATOM 688 C CA . ILE A 1 88 ? -0.278 -0.491 -11.980 1.00 90.94 88 ILE A CA 1
ATOM 689 C C . ILE A 1 88 ? -1.509 -1.103 -12.650 1.00 90.94 88 ILE A C 1
ATOM 691 O O . ILE A 1 88 ? -2.520 -1.307 -11.978 1.00 90.94 88 ILE A O 1
ATOM 695 N N . VAL A 1 89 ? -1.424 -1.443 -13.939 1.00 90.81 89 VAL A N 1
ATOM 696 C CA . VAL A 1 89 ? -2.517 -2.102 -14.675 1.00 90.81 89 VAL A CA 1
ATOM 697 C C . VAL A 1 89 ? -2.898 -3.417 -14.003 1.00 90.81 89 VAL A C 1
ATOM 699 O O . VAL A 1 89 ? -4.067 -3.630 -13.683 1.00 90.81 89 VAL A O 1
ATOM 702 N N . VAL A 1 90 ? -1.914 -4.270 -13.709 1.00 91.06 90 VAL A N 1
ATOM 703 C CA . VAL A 1 90 ? -2.147 -5.567 -13.058 1.00 91.06 90 VAL A CA 1
ATOM 704 C C . VAL A 1 90 ? -2.747 -5.398 -11.663 1.00 91.06 90 VAL A C 1
ATOM 706 O O . VAL A 1 90 ? -3.649 -6.149 -11.287 1.00 91.06 90 VAL A O 1
ATOM 709 N N . ILE A 1 91 ? -2.275 -4.422 -10.883 1.00 90.56 91 ILE A N 1
ATOM 710 C CA . ILE A 1 91 ? -2.847 -4.122 -9.564 1.00 90.56 91 ILE A CA 1
ATOM 711 C C . ILE A 1 91 ? -4.304 -3.678 -9.713 1.00 90.56 91 ILE A C 1
ATOM 713 O O . ILE A 1 91 ? -5.172 -4.228 -9.035 1.00 90.56 91 ILE A O 1
ATOM 717 N N . ASN A 1 92 ? -4.592 -2.750 -10.626 1.00 91.25 92 ASN A N 1
ATOM 718 C CA . ASN A 1 92 ? -5.946 -2.255 -10.853 1.00 91.25 92 ASN A CA 1
ATOM 719 C C . ASN A 1 92 ? -6.901 -3.371 -11.304 1.00 91.25 92 ASN A C 1
ATOM 721 O O . ASN A 1 92 ? -7.988 -3.518 -10.747 1.00 91.25 92 ASN A O 1
ATOM 725 N N . GLU A 1 93 ? -6.488 -4.222 -12.245 1.00 90.25 93 GLU A N 1
ATOM 726 C CA . GLU A 1 93 ? -7.284 -5.379 -12.671 1.00 90.25 93 GLU A CA 1
ATOM 727 C C . GLU A 1 93 ? -7.597 -6.337 -11.515 1.00 90.25 93 GLU A C 1
ATOM 729 O O . GLU A 1 93 ? -8.685 -6.906 -11.442 1.00 90.25 93 GLU A O 1
ATOM 734 N N . ARG A 1 94 ? -6.653 -6.539 -10.590 1.00 89.50 94 ARG A N 1
ATOM 735 C CA . ARG A 1 94 ? -6.877 -7.398 -9.419 1.00 89.50 94 ARG A CA 1
ATOM 736 C C . ARG A 1 94 ? -7.822 -6.748 -8.412 1.00 89.50 94 ARG A C 1
ATOM 738 O O . ARG A 1 94 ? -8.699 -7.433 -7.893 1.00 89.50 94 ARG A O 1
ATOM 745 N N . VAL A 1 95 ? -7.660 -5.451 -8.153 1.00 88.44 95 VAL A N 1
ATOM 746 C CA . VAL A 1 95 ? -8.498 -4.692 -7.210 1.00 88.44 95 VAL A CA 1
ATOM 747 C C . VAL A 1 95 ? -9.934 -4.568 -7.719 1.00 88.44 95 VAL A C 1
ATOM 749 O O . VAL A 1 95 ? -10.869 -4.697 -6.937 1.00 88.44 95 VAL A O 1
ATOM 752 N N . THR A 1 96 ? -10.125 -4.380 -9.024 1.00 89.12 96 THR A N 1
ATOM 753 C CA . THR A 1 96 ? -11.457 -4.300 -9.652 1.00 89.12 96 THR A CA 1
ATOM 754 C C . THR A 1 96 ? -12.179 -5.646 -9.697 1.00 89.12 96 THR A C 1
ATOM 756 O O . THR A 1 96 ? -13.401 -5.685 -9.603 1.00 89.12 96 THR A O 1
ATOM 759 N N . ARG A 1 97 ? -11.445 -6.764 -9.784 1.00 90.19 97 ARG A N 1
ATOM 760 C CA . ARG A 1 97 ? -12.016 -8.121 -9.665 1.00 90.19 97 ARG A CA 1
ATOM 761 C C . ARG A 1 97 ? -12.338 -8.521 -8.223 1.00 90.19 97 ARG A C 1
ATOM 763 O O . ARG A 1 97 ? -12.972 -9.554 -8.011 1.00 90.19 97 ARG A O 1
ATOM 770 N N . MET A 1 98 ? -11.868 -7.763 -7.236 1.00 90.50 98 MET A N 1
ATOM 771 C CA . MET A 1 98 ? -12.129 -8.042 -5.830 1.00 90.50 98 MET A CA 1
ATOM 772 C C . MET A 1 98 ? -13.544 -7.595 -5.462 1.00 90.50 98 MET A C 1
ATOM 774 O O . MET A 1 98 ? -13.921 -6.450 -5.692 1.00 90.50 98 MET A O 1
ATOM 778 N N . ASP A 1 99 ? -14.312 -8.480 -4.827 1.00 92.31 99 ASP A N 1
ATOM 779 C CA . ASP A 1 99 ? -15.588 -8.118 -4.209 1.00 92.31 99 ASP A CA 1
ATOM 780 C C . ASP A 1 99 ? -15.323 -7.241 -2.977 1.00 92.31 99 ASP A C 1
ATOM 782 O O . ASP A 1 99 ? -15.068 -7.732 -1.872 1.00 92.31 99 ASP A O 1
ATOM 786 N N . GLN A 1 100 ? -15.322 -5.926 -3.197 1.00 90.56 100 GLN A N 1
ATOM 787 C CA . GLN A 1 100 ? -15.013 -4.936 -2.169 1.00 90.56 100 GLN A CA 1
ATOM 788 C C . GLN A 1 100 ? -16.034 -4.980 -1.029 1.00 90.56 100 GLN A C 1
ATOM 790 O O . GLN A 1 100 ? -15.649 -4.919 0.138 1.00 90.56 100 GLN A O 1
ATOM 795 N N . VAL A 1 101 ? -17.322 -5.159 -1.344 1.00 92.69 101 VAL A N 1
ATOM 796 C CA . VAL A 1 101 ? -18.387 -5.209 -0.333 1.00 92.69 101 VAL A CA 1
ATOM 797 C C . VAL A 1 101 ? -18.160 -6.396 0.590 1.00 92.69 101 VAL A C 1
ATOM 799 O O . VAL A 1 101 ? -18.116 -6.221 1.809 1.00 92.69 101 VAL A O 1
ATOM 802 N N . ARG A 1 102 ? -17.930 -7.592 0.042 1.00 93.94 102 ARG A N 1
ATOM 803 C CA . ARG A 1 102 ? -17.645 -8.785 0.851 1.00 93.94 102 ARG A CA 1
ATOM 804 C C . ARG A 1 102 ? -16.322 -8.673 1.606 1.00 93.94 102 ARG A C 1
ATOM 806 O O . ARG A 1 102 ? -16.225 -9.159 2.736 1.00 93.94 102 ARG A O 1
ATOM 813 N N . PHE A 1 103 ? -15.309 -8.046 1.012 1.00 92.62 103 PHE A N 1
ATOM 814 C CA . PHE A 1 103 ? -14.031 -7.811 1.678 1.00 92.62 103 PHE A CA 1
ATOM 815 C C . PHE A 1 103 ? -14.205 -6.949 2.937 1.00 92.62 103 PHE A C 1
ATOM 817 O O . PHE A 1 103 ? -13.768 -7.362 4.012 1.00 92.62 103 PHE A O 1
ATOM 824 N N . PHE A 1 104 ? -14.890 -5.807 2.833 1.00 90.81 104 PHE A N 1
ATOM 825 C CA . PHE A 1 104 ? -15.075 -4.892 3.962 1.00 90.81 104 PHE A CA 1
ATOM 826 C C . PHE A 1 104 ? -16.106 -5.398 4.977 1.00 90.81 104 PHE A C 1
ATOM 828 O O . PHE A 1 104 ? -15.813 -5.463 6.171 1.00 90.81 104 PHE A O 1
ATOM 835 N N . THR A 1 105 ? -17.292 -5.801 4.516 1.00 92.81 105 THR A N 1
ATOM 836 C CA . THR A 1 105 ? -18.395 -6.208 5.409 1.00 92.81 105 THR A CA 1
ATOM 837 C C . THR A 1 105 ? -18.198 -7.598 6.004 1.00 92.81 105 THR A C 1
ATOM 839 O O . THR A 1 105 ? -18.654 -7.863 7.111 1.00 92.81 105 THR A O 1
ATOM 842 N N . GLY A 1 106 ? -17.505 -8.490 5.295 1.00 93.44 106 GLY A N 1
ATOM 843 C CA . GLY A 1 106 ? -17.199 -9.835 5.766 1.00 93.44 106 GLY A CA 1
ATOM 844 C C . GLY A 1 106 ? -15.813 -9.905 6.390 1.00 93.44 106 GLY A C 1
ATOM 845 O O . GLY A 1 106 ? -15.677 -10.102 7.595 1.00 93.44 106 GLY A O 1
ATOM 846 N N . GLY A 1 107 ? -14.775 -9.762 5.565 1.00 92.56 107 GLY A N 1
ATOM 847 C CA . GLY A 1 107 ? -13.386 -10.012 5.960 1.00 92.56 107 GLY A CA 1
ATOM 848 C C . GLY A 1 107 ? -12.879 -9.061 7.043 1.00 92.56 107 GLY A C 1
ATOM 849 O O . GLY A 1 107 ? -12.503 -9.506 8.131 1.00 92.56 107 GLY A O 1
ATOM 850 N N . VAL A 1 108 ? -12.887 -7.759 6.748 1.00 92.50 108 VAL A N 1
ATOM 851 C CA . VAL A 1 108 ? -12.376 -6.724 7.659 1.00 92.50 108 VAL A CA 1
ATOM 852 C C . VAL A 1 108 ? -13.212 -6.668 8.932 1.00 92.50 108 VAL A C 1
ATOM 854 O O . VAL A 1 108 ? -12.643 -6.755 10.020 1.00 92.50 108 VAL A O 1
ATOM 857 N N . ALA A 1 109 ? -14.543 -6.612 8.815 1.00 94.12 109 ALA A N 1
ATOM 858 C CA . ALA A 1 109 ? -15.431 -6.600 9.975 1.00 94.12 109 ALA A CA 1
ATOM 859 C C . ALA A 1 109 ? -15.197 -7.814 10.890 1.00 94.12 109 ALA A C 1
ATOM 861 O O . ALA A 1 109 ? -14.957 -7.639 12.079 1.00 94.12 109 ALA A O 1
ATOM 862 N N . THR A 1 110 ? -15.150 -9.034 10.339 1.00 95.00 110 THR A N 1
ATOM 863 C CA . THR A 1 110 ? -14.900 -10.249 11.139 1.00 95.00 110 THR A CA 1
ATOM 864 C C . THR A 1 110 ? -13.527 -10.219 11.811 1.00 95.00 110 THR A C 1
ATOM 866 O O . THR A 1 110 ? -13.393 -10.638 12.962 1.00 95.00 110 THR A O 1
ATOM 869 N N . CYS A 1 111 ? -12.495 -9.738 11.111 1.00 93.25 111 CYS A N 1
ATOM 870 C CA . CYS A 1 111 ? -11.150 -9.608 11.669 1.00 93.25 111 CYS A CA 1
ATOM 871 C C . CYS A 1 111 ? -11.133 -8.640 12.862 1.00 93.25 111 CYS A C 1
ATOM 873 O O . CYS A 1 111 ? -10.648 -9.000 13.937 1.00 93.25 111 CYS A O 1
ATOM 875 N N . LEU A 1 112 ? -11.726 -7.455 12.692 1.00 92.25 112 LEU A N 1
ATOM 876 C CA . LEU A 1 112 ? -11.830 -6.441 13.740 1.00 92.25 112 LEU A CA 1
ATOM 877 C C . LEU A 1 112 ? -12.654 -6.939 14.926 1.00 92.25 112 LEU A C 1
ATOM 879 O O . LEU A 1 112 ? -12.199 -6.834 16.061 1.00 92.25 112 LEU A O 1
ATOM 883 N N . THR A 1 113 ? -13.822 -7.539 14.685 1.00 94.62 113 THR A N 1
ATOM 884 C CA . THR A 1 113 ? -14.667 -8.091 15.752 1.00 94.62 113 THR A CA 1
ATOM 885 C C . THR A 1 113 ? -13.916 -9.143 16.560 1.00 94.62 113 THR A C 1
ATOM 887 O O . THR A 1 113 ? -13.909 -9.062 17.785 1.00 94.62 113 THR A O 1
ATOM 890 N N . ARG A 1 114 ? -13.215 -10.078 15.901 1.00 92.69 114 ARG A N 1
ATOM 891 C CA . ARG A 1 114 ? -12.400 -11.088 16.595 1.00 92.69 114 ARG A CA 1
ATOM 892 C C . ARG A 1 114 ? -11.276 -10.447 17.409 1.00 92.69 114 ARG A C 1
ATOM 894 O O . ARG A 1 114 ? -11.020 -10.860 18.536 1.00 92.69 114 ARG A O 1
ATOM 901 N N . HIS A 1 115 ? -10.603 -9.441 16.854 1.00 91.88 115 HIS A N 1
ATOM 902 C CA . HIS A 1 115 ? -9.531 -8.738 17.553 1.00 91.88 115 HIS A CA 1
ATOM 903 C C . HIS A 1 115 ? -10.047 -8.020 18.811 1.00 91.88 115 HIS A C 1
ATOM 905 O O . HIS A 1 115 ? -9.486 -8.191 19.893 1.00 91.88 115 HIS A O 1
ATOM 911 N N . LEU A 1 116 ? -11.161 -7.292 18.692 1.00 93.25 116 LEU A N 1
ATOM 912 C CA . LEU A 1 116 ? -11.819 -6.619 19.814 1.00 93.25 116 LEU A CA 1
ATOM 913 C C . LEU A 1 116 ? -12.336 -7.617 20.859 1.00 93.25 116 LEU A C 1
ATOM 915 O O . LEU A 1 116 ? -12.220 -7.369 22.058 1.00 93.25 116 LEU A O 1
ATOM 919 N N . GLU A 1 117 ? -12.855 -8.767 20.426 1.00 94.19 117 GLU A N 1
ATOM 920 C CA . GLU A 1 117 ? -13.265 -9.843 21.326 1.00 94.19 117 GLU A CA 1
ATOM 921 C C . GLU A 1 117 ? -12.079 -10.392 22.127 1.00 94.19 117 GLU A C 1
ATOM 923 O O . GLU A 1 117 ? -12.178 -10.523 23.347 1.00 94.19 117 GLU A O 1
ATOM 928 N N . HIS A 1 118 ? -10.942 -10.652 21.478 1.00 92.38 118 HIS A N 1
ATOM 929 C CA . HIS A 1 118 ? -9.730 -11.110 22.160 1.00 92.38 118 HIS A CA 1
ATOM 930 C C . HIS A 1 118 ? -9.227 -10.086 23.190 1.00 92.38 118 HIS A C 1
ATOM 932 O O . HIS A 1 118 ? -8.826 -10.478 24.287 1.00 92.38 118 HIS A O 1
ATOM 938 N N . ILE A 1 119 ? -9.286 -8.785 22.876 1.00 91.75 119 ILE A N 1
ATOM 939 C CA . ILE A 1 119 ? -8.959 -7.714 23.833 1.00 91.75 119 ILE A CA 1
ATOM 940 C C . ILE A 1 119 ? -9.914 -7.763 25.028 1.00 91.75 119 ILE A C 1
ATOM 942 O O . ILE A 1 119 ? -9.463 -7.785 26.173 1.00 91.75 119 ILE A O 1
ATOM 946 N N . ARG A 1 120 ? -11.225 -7.843 24.772 1.00 93.12 120 ARG A N 1
ATOM 947 C CA . ARG A 1 120 ? -12.254 -7.878 25.819 1.00 93.12 120 ARG A CA 1
ATOM 948 C C . ARG A 1 120 ? -12.086 -9.082 26.751 1.00 93.12 120 ARG A C 1
ATOM 950 O O . ARG A 1 120 ? -12.185 -8.933 27.965 1.00 93.12 120 ARG A O 1
ATOM 957 N N . VAL A 1 121 ? -11.820 -10.268 26.198 1.00 93.06 121 VAL A N 1
ATOM 958 C CA . VAL A 1 121 ? -11.587 -11.496 26.979 1.00 93.06 121 VAL A CA 1
ATOM 959 C C . VAL A 1 121 ? -10.311 -11.382 27.813 1.00 93.06 121 VAL A C 1
ATOM 961 O O . VAL A 1 121 ? -10.329 -11.727 28.995 1.00 93.06 121 VAL A O 1
ATOM 964 N N . ALA A 1 122 ? -9.224 -10.866 27.232 1.00 92.25 122 ALA A N 1
ATOM 965 C CA . ALA A 1 122 ? -7.975 -10.646 27.953 1.00 92.25 122 ALA A CA 1
ATOM 966 C C . ALA A 1 122 ? -8.171 -9.691 29.140 1.00 92.25 122 ALA A C 1
ATOM 968 O O . ALA A 1 122 ? -7.733 -9.996 30.248 1.00 92.25 122 ALA A O 1
ATOM 969 N N . GLN A 1 123 ? -8.869 -8.573 28.924 1.00 91.94 123 GLN A N 1
ATOM 970 C CA . GLN A 1 123 ? -9.187 -7.591 29.964 1.00 91.94 123 GLN A CA 1
ATOM 971 C C . G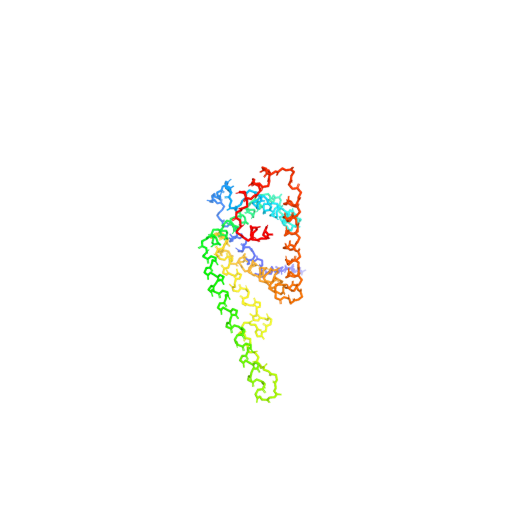LN A 1 123 ? -10.017 -8.205 31.095 1.00 91.94 123 GLN A C 1
ATOM 973 O O . GLN A 1 123 ? -9.592 -8.143 32.246 1.00 91.94 123 GLN A O 1
ATOM 978 N N . ALA A 1 124 ? -11.122 -8.885 30.771 1.00 92.06 124 ALA A N 1
ATOM 979 C CA . ALA A 1 124 ? -11.984 -9.525 31.768 1.00 92.06 124 ALA A CA 1
ATOM 980 C C . ALA A 1 124 ? -11.242 -10.591 32.602 1.00 92.06 124 ALA A C 1
ATOM 982 O O . ALA A 1 124 ? -11.464 -10.713 33.808 1.00 92.06 124 ALA A O 1
ATOM 983 N N . ALA A 1 125 ? -10.330 -11.350 31.981 1.00 90.38 125 ALA A N 1
ATOM 984 C CA . ALA A 1 125 ? -9.506 -12.333 32.684 1.00 90.38 125 ALA A CA 1
ATOM 985 C C . ALA A 1 125 ? -8.514 -11.686 33.668 1.00 90.38 125 ALA A C 1
ATOM 987 O O . ALA A 1 125 ? -8.241 -12.264 34.722 1.00 90.38 125 ALA A O 1
ATOM 988 N N . GLY A 1 126 ? -7.988 -10.502 33.336 1.00 91.19 126 GLY A N 1
ATOM 989 C CA . GLY A 1 126 ? -7.160 -9.704 34.241 1.00 91.19 126 GLY A CA 1
ATOM 990 C C . GLY A 1 126 ? -7.970 -9.130 35.402 1.00 91.19 126 GLY A C 1
ATOM 991 O O . GLY A 1 126 ? -7.591 -9.306 36.559 1.00 91.19 126 GLY A O 1
ATOM 992 N N . GLU A 1 127 ? -9.128 -8.533 35.113 1.00 90.50 127 GLU A N 1
ATOM 993 C CA . GLU A 1 127 ? -10.014 -7.934 36.121 1.00 90.50 127 GLU A CA 1
ATOM 994 C C . GLU A 1 127 ? -10.451 -8.945 37.187 1.00 90.50 127 GLU A C 1
ATOM 996 O O . GLU A 1 127 ? -10.386 -8.648 38.379 1.00 90.50 127 GLU A O 1
ATOM 1001 N N . ALA A 1 128 ? -10.797 -10.174 36.785 1.00 88.94 128 ALA A N 1
ATOM 1002 C CA . ALA A 1 128 ? -11.146 -11.256 37.711 1.00 88.94 128 ALA A CA 1
ATOM 1003 C C . ALA A 1 128 ? -10.004 -11.637 38.678 1.00 88.94 128 ALA A C 1
ATOM 1005 O O . ALA A 1 128 ? -10.253 -12.236 39.724 1.00 88.94 128 ALA A O 1
ATOM 1006 N N . ARG A 1 129 ? -8.756 -11.302 38.330 1.00 88.62 129 ARG A N 1
ATOM 1007 C CA . ARG A 1 129 ? -7.547 -11.543 39.132 1.00 88.62 129 ARG A CA 1
ATOM 1008 C C . ARG A 1 129 ? -7.033 -10.280 39.831 1.00 88.62 129 ARG A C 1
ATOM 1010 O O . ARG A 1 129 ? -6.044 -10.361 40.549 1.00 88.62 129 ARG A O 1
ATOM 1017 N N . GLY A 1 130 ? -7.686 -9.129 39.639 1.00 89.19 130 GLY A N 1
ATOM 1018 C CA . GLY A 1 130 ? -7.198 -7.830 40.116 1.00 89.19 130 GLY A CA 1
ATOM 1019 C C . GLY A 1 130 ? -5.951 -7.324 39.377 1.00 89.19 130 GLY A C 1
ATOM 1020 O O . GLY A 1 130 ? -5.242 -6.461 39.890 1.00 89.19 130 GLY A O 1
ATOM 1021 N N . GLU A 1 131 ? -5.668 -7.855 38.185 1.00 90.44 131 GLU A N 1
ATOM 1022 C CA . GLU A 1 131 ? -4.479 -7.561 37.379 1.00 90.44 131 GLU A CA 1
ATOM 1023 C C . GLU A 1 131 ? -4.858 -6.952 36.018 1.00 90.44 131 GLU A C 1
ATOM 1025 O O . GLU A 1 131 ? -6.021 -6.925 35.612 1.00 90.44 131 GLU A O 1
ATOM 1030 N N . ARG A 1 132 ? -3.868 -6.459 35.262 1.00 84.44 132 ARG A N 1
ATOM 1031 C CA . ARG A 1 132 ? -4.096 -6.064 33.864 1.00 84.44 132 ARG A CA 1
ATOM 1032 C C . ARG A 1 132 ? -4.186 -7.307 32.983 1.00 84.44 132 ARG A C 1
ATOM 1034 O O . ARG A 1 132 ? -3.326 -8.180 33.047 1.00 84.44 132 ARG A O 1
ATOM 1041 N N . GLY A 1 133 ? -5.200 -7.352 32.124 1.00 84.75 133 GLY A N 1
ATOM 1042 C CA . GLY A 1 133 ? -5.357 -8.406 31.127 1.00 84.75 133 GLY A CA 1
ATOM 1043 C C . GLY A 1 133 ? -4.173 -8.496 30.165 1.00 84.75 133 GLY A C 1
ATOM 1044 O O . GLY A 1 133 ? -3.706 -7.474 29.662 1.00 84.75 133 GLY A O 1
ATOM 1045 N N . ILE A 1 134 ? -3.701 -9.712 29.883 1.00 86.81 134 ILE A N 1
ATOM 1046 C CA . ILE A 1 134 ? -2.601 -9.953 28.939 1.00 86.81 134 ILE A CA 1
ATOM 1047 C C . ILE A 1 134 ? -3.188 -10.277 27.568 1.00 86.81 134 ILE A C 1
ATOM 1049 O O . ILE A 1 134 ? -3.830 -11.310 27.383 1.00 86.81 134 ILE A O 1
ATOM 1053 N N . PHE A 1 135 ? -2.950 -9.400 26.594 1.00 87.56 135 PHE A N 1
ATOM 1054 C CA . PHE A 1 135 ? -3.318 -9.643 25.205 1.00 87.56 135 PHE A CA 1
ATOM 1055 C C . PHE A 1 135 ? -2.179 -10.352 24.467 1.00 87.56 135 PHE A C 1
ATOM 1057 O O . PHE A 1 135 ? -1.077 -9.817 24.338 1.00 87.56 135 PHE A O 1
ATOM 1064 N N . HIS A 1 136 ? -2.442 -11.557 23.960 1.00 86.19 136 HIS A N 1
ATOM 1065 C CA . HIS A 1 136 ? -1.472 -12.291 23.154 1.00 86.19 136 HIS A CA 1
ATOM 1066 C C . HIS A 1 136 ? -1.493 -11.793 21.707 1.00 86.19 136 HIS A C 1
ATOM 1068 O O . HIS A 1 136 ? -2.455 -12.010 20.969 1.00 86.19 136 HIS A O 1
ATOM 1074 N N . LEU A 1 137 ? -0.401 -11.142 21.307 1.00 85.69 137 LEU A N 1
ATOM 1075 C CA . LEU A 1 137 ? -0.159 -10.730 19.928 1.00 85.69 137 LEU A CA 1
ATOM 1076 C C . LEU A 1 137 ? -0.079 -11.942 18.996 1.00 85.69 137 LEU A C 1
ATOM 1078 O O . LEU A 1 137 ? 0.336 -13.037 19.390 1.00 85.69 137 LEU A O 1
ATOM 1082 N N . VAL A 1 138 ? -0.427 -11.725 17.727 1.00 87.19 138 VAL A N 1
ATOM 1083 C CA . VAL A 1 138 ? -0.152 -12.715 16.683 1.00 87.19 138 VAL A CA 1
ATOM 1084 C C . VAL A 1 138 ? 1.361 -12.974 16.609 1.00 87.19 138 VAL A C 1
ATOM 1086 O O . VAL A 1 138 ? 2.142 -12.036 16.787 1.00 87.19 138 VAL A O 1
ATOM 1089 N N . PRO A 1 139 ? 1.815 -14.213 16.337 1.00 89.38 139 PRO A N 1
ATOM 1090 C CA . PRO A 1 139 ? 3.238 -14.569 16.402 1.00 89.38 139 PRO A CA 1
ATOM 1091 C C . PRO A 1 139 ? 4.159 -13.706 15.531 1.00 89.38 139 PRO A C 1
ATOM 1093 O O . PRO A 1 139 ? 5.344 -13.570 15.828 1.00 89.38 139 PRO A O 1
ATOM 1096 N N . GLN A 1 140 ? 3.619 -13.142 14.452 1.00 90.62 140 GLN A N 1
ATOM 1097 C CA . GLN A 1 140 ? 4.327 -12.271 13.520 1.00 90.62 140 GLN A CA 1
ATOM 1098 C C . GLN A 1 140 ? 4.646 -10.903 14.135 1.00 90.62 140 GLN A C 1
ATOM 1100 O O . GLN A 1 140 ? 5.667 -10.332 13.792 1.00 90.62 140 GLN A O 1
ATOM 1105 N N . LEU A 1 141 ? 3.836 -10.422 15.083 1.00 89.94 141 LEU A N 1
ATOM 1106 C CA . LEU A 1 141 ? 4.021 -9.141 15.778 1.00 89.94 141 LEU A CA 1
ATOM 1107 C C . LEU A 1 141 ? 4.717 -9.301 17.138 1.00 89.94 141 LEU A C 1
ATOM 1109 O O . LEU A 1 141 ? 4.722 -8.386 17.955 1.00 89.94 141 LEU A O 1
ATOM 1113 N N . SER A 1 142 ? 5.284 -10.476 17.435 1.00 89.62 142 SER A N 1
ATOM 1114 C CA . SER A 1 142 ? 5.946 -10.696 18.728 1.00 89.62 142 SER A CA 1
ATOM 1115 C C . SER A 1 142 ? 7.310 -10.004 18.834 1.00 89.62 142 SER A C 1
ATOM 1117 O O . SER A 1 142 ? 7.831 -9.858 19.935 1.00 89.62 142 SER A O 1
ATOM 1119 N N . SER A 1 143 ? 7.931 -9.662 17.702 1.00 93.25 143 SER A N 1
ATOM 1120 C CA . SER A 1 143 ? 9.170 -8.885 17.642 1.00 93.25 143 SER A CA 1
ATOM 1121 C C . SER A 1 143 ? 9.257 -8.110 16.322 1.00 93.25 143 SER A C 1
ATOM 1123 O O . SER A 1 143 ? 8.739 -8.603 15.315 1.00 93.25 143 SER A O 1
ATOM 1125 N N . PRO A 1 144 ? 9.973 -6.968 16.285 1.00 91.88 144 PRO A N 1
ATOM 1126 C CA . PRO A 1 144 ? 10.150 -6.184 15.058 1.00 91.88 144 PRO A CA 1
ATOM 1127 C C . PRO A 1 144 ? 10.750 -7.009 13.911 1.00 91.88 144 PRO A C 1
ATOM 1129 O O . PRO A 1 144 ? 10.343 -6.907 12.760 1.00 91.88 144 PRO A O 1
ATOM 1132 N N . GLU A 1 145 ? 11.676 -7.918 14.231 1.00 93.94 145 GLU A N 1
ATOM 1133 C CA . GLU A 1 145 ? 12.293 -8.817 13.250 1.00 93.94 145 GLU A CA 1
ATOM 1134 C C . GLU A 1 145 ? 11.289 -9.775 12.595 1.00 93.94 145 GLU A C 1
ATOM 1136 O O . GLU A 1 145 ? 11.398 -10.093 11.409 1.00 93.94 145 GLU A O 1
ATOM 1141 N N . ARG A 1 146 ? 10.311 -10.279 13.355 1.00 94.56 146 ARG A N 1
ATOM 1142 C CA . ARG A 1 146 ? 9.281 -11.168 12.801 1.00 94.56 146 ARG A CA 1
ATOM 1143 C C . ARG A 1 146 ? 8.267 -10.401 11.977 1.00 94.56 146 ARG A C 1
ATOM 1145 O O . ARG A 1 146 ? 7.823 -10.926 10.956 1.00 94.56 146 ARG A O 1
ATOM 1152 N N . GLU A 1 147 ? 7.962 -9.179 12.384 1.00 95.06 147 GLU A N 1
ATOM 1153 C CA . GLU A 1 147 ? 7.059 -8.303 11.658 1.00 95.06 147 GLU A CA 1
ATOM 1154 C C . GLU A 1 147 ? 7.636 -7.982 10.282 1.00 95.06 147 GLU A C 1
ATOM 1156 O O . GLU A 1 147 ? 7.015 -8.306 9.268 1.00 95.06 147 GLU A O 1
ATOM 1161 N N . ILE A 1 148 ? 8.882 -7.501 10.219 1.00 95.19 148 ILE A N 1
ATOM 1162 C CA . ILE A 1 148 ? 9.519 -7.201 8.934 1.00 95.19 148 ILE A CA 1
ATOM 1163 C C . ILE A 1 148 ? 9.671 -8.453 8.059 1.00 95.19 148 ILE A C 1
ATOM 1165 O O . ILE A 1 148 ? 9.483 -8.395 6.844 1.00 95.19 148 ILE A O 1
ATOM 1169 N N . ASN A 1 149 ? 9.933 -9.623 8.653 1.00 95.75 149 ASN A N 1
ATOM 1170 C CA . ASN A 1 149 ? 9.968 -10.885 7.913 1.00 95.75 149 ASN A CA 1
ATOM 1171 C C . ASN A 1 149 ? 8.603 -11.260 7.330 1.00 95.75 149 ASN A C 1
ATOM 1173 O O . ASN A 1 149 ? 8.535 -11.754 6.204 1.00 95.75 149 ASN A O 1
ATOM 1177 N N . PHE A 1 150 ? 7.514 -10.994 8.048 1.00 95.75 150 PHE A N 1
ATOM 1178 C CA . PHE A 1 150 ? 6.172 -11.162 7.509 1.00 95.75 150 PHE A CA 1
ATOM 1179 C C . PHE A 1 150 ? 5.906 -10.186 6.353 1.00 95.75 150 PHE A C 1
ATOM 1181 O O . PHE A 1 150 ? 5.430 -10.609 5.297 1.00 95.75 150 PHE A O 1
ATOM 1188 N N . LEU A 1 151 ? 6.304 -8.918 6.485 1.00 96.31 151 LEU A N 1
ATOM 1189 C CA . LEU A 1 151 ? 6.175 -7.929 5.407 1.00 96.31 151 LEU A CA 1
ATOM 1190 C C . LEU A 1 151 ? 6.996 -8.299 4.168 1.00 96.31 151 LEU A C 1
ATOM 1192 O O . LEU A 1 151 ? 6.522 -8.110 3.049 1.00 96.31 151 LEU A O 1
ATOM 1196 N N . ARG A 1 152 ? 8.176 -8.908 4.338 1.00 96.81 152 ARG A N 1
ATOM 1197 C CA . ARG A 1 152 ? 8.965 -9.475 3.230 1.00 96.81 152 ARG A CA 1
ATOM 1198 C C . ARG A 1 152 ? 8.208 -10.572 2.487 1.00 96.81 152 ARG A C 1
ATOM 1200 O O . ARG A 1 152 ? 8.256 -10.598 1.262 1.00 96.81 152 ARG A O 1
ATOM 1207 N N . LEU A 1 153 ? 7.488 -11.453 3.184 1.00 96.06 153 LEU A N 1
ATOM 1208 C CA . LEU A 1 153 ? 6.671 -12.486 2.529 1.00 96.06 153 LEU A CA 1
ATOM 1209 C C . LEU A 1 153 ? 5.535 -11.862 1.709 1.00 96.06 153 LEU A C 1
ATOM 1211 O O . LEU A 1 153 ? 5.283 -12.279 0.577 1.00 96.06 153 LEU A O 1
ATOM 1215 N N . VAL A 1 154 ? 4.884 -10.830 2.254 1.00 95.31 154 VAL A N 1
ATOM 1216 C CA . VAL A 1 154 ? 3.845 -10.072 1.542 1.00 95.31 154 VAL A CA 1
ATOM 1217 C C . VAL A 1 154 ? 4.433 -9.367 0.316 1.00 95.31 154 VAL A C 1
ATOM 1219 O O . VAL A 1 154 ? 3.873 -9.463 -0.776 1.00 95.31 154 VAL A O 1
ATOM 1222 N N . ALA A 1 155 ? 5.592 -8.721 0.458 1.00 95.88 155 ALA A N 1
ATOM 1223 C CA . ALA A 1 155 ? 6.298 -8.066 -0.638 1.00 95.88 155 ALA A CA 1
ATOM 1224 C C . ALA A 1 155 ? 6.719 -9.052 -1.730 1.00 95.88 155 ALA A C 1
ATOM 1226 O O . ALA A 1 155 ? 6.537 -8.769 -2.910 1.00 95.88 155 ALA A O 1
ATOM 1227 N N . GLU A 1 156 ? 7.215 -10.233 -1.366 1.00 94.94 156 GLU A N 1
ATOM 1228 C CA . GLU A 1 156 ? 7.577 -11.273 -2.329 1.00 94.94 156 GLU A CA 1
ATOM 1229 C C . GLU A 1 156 ? 6.365 -11.762 -3.129 1.00 94.94 156 GLU A C 1
ATOM 1231 O O . GLU A 1 156 ? 6.429 -11.900 -4.358 1.00 94.94 156 GLU A O 1
ATOM 1236 N N . LEU A 1 157 ? 5.230 -11.959 -2.452 1.00 93.94 157 LEU A N 1
ATOM 1237 C CA . LEU A 1 157 ? 3.979 -12.305 -3.115 1.00 93.94 157 LEU A CA 1
ATOM 1238 C C . LEU A 1 157 ? 3.540 -11.192 -4.074 1.00 93.94 157 LEU A C 1
ATOM 1240 O O . LEU A 1 157 ? 3.182 -11.481 -5.211 1.00 93.94 157 LEU A O 1
ATOM 1244 N N . LEU A 1 158 ? 3.601 -9.928 -3.661 1.00 92.12 158 LEU A N 1
ATOM 1245 C CA . LEU A 1 158 ? 3.211 -8.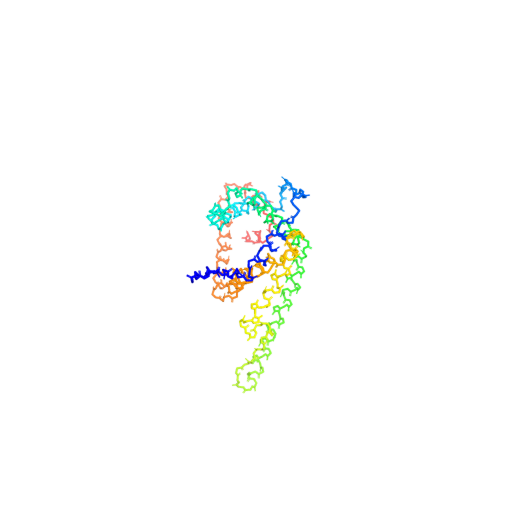811 -4.522 1.00 92.12 158 LEU A CA 1
ATOM 1246 C C . LEU A 1 158 ? 4.137 -8.672 -5.731 1.00 92.12 158 LEU A C 1
ATOM 1248 O O . LEU A 1 158 ? 3.653 -8.619 -6.859 1.00 92.12 158 LEU A O 1
ATOM 1252 N N . VAL A 1 159 ? 5.457 -8.714 -5.536 1.00 91.88 159 VAL A N 1
ATOM 1253 C CA . VAL A 1 159 ? 6.431 -8.637 -6.637 1.00 91.88 159 VAL A CA 1
ATOM 1254 C C . VAL A 1 159 ? 6.212 -9.775 -7.633 1.00 91.88 159 VAL A C 1
ATOM 1256 O O . VAL A 1 159 ? 6.149 -9.531 -8.834 1.00 91.88 159 VAL A O 1
ATOM 1259 N N . SER A 1 160 ? 6.015 -11.008 -7.156 1.00 91.38 160 SER A N 1
ATOM 1260 C CA . SER A 1 160 ? 5.780 -12.162 -8.038 1.00 91.38 160 SER A CA 1
ATOM 1261 C C . SER A 1 160 ? 4.450 -12.115 -8.801 1.00 91.38 160 SER A C 1
ATOM 1263 O O . SER A 1 160 ? 4.310 -12.790 -9.819 1.00 91.38 160 SER A O 1
ATOM 1265 N N . ARG A 1 161 ? 3.461 -11.346 -8.325 1.00 90.19 161 ARG A N 1
ATOM 1266 C CA . ARG A 1 161 ? 2.122 -11.261 -8.933 1.00 90.19 161 ARG A CA 1
ATOM 1267 C C . ARG A 1 161 ? 1.883 -9.996 -9.749 1.00 90.19 161 ARG A C 1
ATOM 1269 O O . ARG A 1 161 ? 0.962 -10.013 -10.571 1.00 90.19 161 ARG A O 1
ATOM 1276 N N . CYS A 1 162 ? 2.650 -8.937 -9.503 1.00 89.44 162 CYS A N 1
ATOM 1277 C CA . CYS A 1 162 ? 2.476 -7.629 -10.130 1.00 89.44 162 CYS A CA 1
ATOM 1278 C C . CYS A 1 162 ? 3.526 -7.337 -11.208 1.00 89.44 162 CYS A C 1
ATOM 1280 O O . CYS A 1 162 ? 3.196 -6.653 -12.171 1.00 89.44 162 CYS A O 1
ATOM 1282 N N . LEU A 1 163 ? 4.755 -7.857 -11.090 1.00 88.75 163 LEU A N 1
ATOM 1283 C CA . LEU A 1 163 ? 5.763 -7.665 -12.136 1.00 88.75 163 LEU A CA 1
ATOM 1284 C C . LEU A 1 163 ? 5.512 -8.583 -13.342 1.00 88.75 163 LEU A C 1
ATOM 1286 O O . LEU A 1 163 ? 4.968 -9.681 -13.179 1.00 88.75 163 LEU A O 1
ATOM 1290 N N . PRO A 1 164 ? 5.977 -8.185 -14.540 1.00 86.88 164 PRO A N 1
ATOM 1291 C CA . PRO A 1 164 ? 6.032 -9.083 -15.684 1.00 86.88 164 PRO A CA 1
ATOM 1292 C C . PRO A 1 164 ? 6.842 -10.362 -15.378 1.00 86.88 164 PRO A C 1
ATOM 1294 O O . PRO A 1 164 ? 7.755 -10.350 -14.535 1.00 86.88 164 PRO A O 1
ATOM 1297 N N . PRO A 1 165 ? 6.511 -11.498 -16.017 1.00 83.69 165 PRO A N 1
ATOM 1298 C CA . PRO A 1 165 ? 7.148 -12.784 -15.748 1.00 83.69 165 PRO A CA 1
ATOM 1299 C C . PRO A 1 165 ? 8.657 -12.785 -16.034 1.00 83.69 165 PRO A C 1
ATOM 1301 O O . PRO A 1 165 ? 9.386 -13.520 -15.368 1.00 83.69 165 PRO A O 1
ATOM 1304 N N . GLU A 1 166 ? 9.135 -11.955 -16.961 1.00 83.31 166 GLU A N 1
ATOM 1305 C CA . GLU A 1 166 ? 10.556 -11.828 -17.307 1.00 83.31 166 GLU A CA 1
ATOM 1306 C C . GLU A 1 166 ? 11.347 -11.246 -16.124 1.00 83.31 166 GLU A C 1
ATOM 1308 O O . GLU A 1 166 ? 12.378 -11.781 -15.712 1.00 83.31 166 GLU A O 1
ATOM 1313 N N . TYR A 1 167 ? 10.807 -10.202 -15.489 1.00 85.06 167 TYR A N 1
ATOM 1314 C CA . TYR A 1 167 ? 11.457 -9.518 -14.368 1.00 85.06 167 TYR A CA 1
ATOM 1315 C C . TYR A 1 167 ? 11.235 -10.217 -13.023 1.00 85.06 167 TYR A C 1
ATOM 1317 O O . TYR A 1 167 ? 12.131 -10.234 -12.181 1.00 85.06 167 TYR A O 1
ATOM 1325 N N . SER A 1 168 ? 10.076 -10.845 -12.803 1.00 85.00 168 SER A N 1
ATOM 1326 C CA . SER A 1 168 ? 9.787 -11.558 -11.544 1.00 85.00 168 SER A CA 1
ATOM 1327 C C . SER A 1 168 ? 10.624 -12.836 -11.355 1.00 85.00 168 SER A C 1
ATOM 1329 O O . SER A 1 168 ? 10.870 -13.265 -10.217 1.00 85.00 168 SER A O 1
ATOM 1331 N N . ARG A 1 169 ? 11.108 -13.433 -12.456 1.00 85.75 169 ARG A N 1
ATOM 1332 C CA . ARG A 1 169 ? 12.042 -14.574 -12.448 1.00 85.75 169 ARG A CA 1
ATOM 1333 C C . ARG A 1 169 ? 13.476 -14.171 -12.112 1.00 85.75 169 ARG A C 1
ATOM 1335 O O . ARG A 1 169 ? 14.240 -15.017 -11.651 1.00 85.75 169 ARG A O 1
ATOM 1342 N N . CYS A 1 170 ? 13.830 -12.897 -12.273 1.00 87.38 170 CYS A N 1
ATOM 1343 C CA . CYS A 1 170 ? 15.128 -12.369 -11.874 1.00 87.38 170 CYS A CA 1
ATOM 1344 C C . CYS A 1 170 ? 15.230 -12.335 -10.338 1.00 87.38 170 CYS A C 1
ATOM 1346 O O . CYS A 1 170 ? 14.777 -11.398 -9.680 1.00 87.38 170 CYS A O 1
ATOM 1348 N N . THR A 1 171 ? 15.823 -13.380 -9.747 1.00 87.31 171 THR A N 1
ATOM 1349 C CA . THR A 1 171 ? 15.989 -13.533 -8.287 1.00 87.31 171 THR A CA 1
ATOM 1350 C C . THR A 1 171 ? 16.615 -12.309 -7.602 1.00 87.31 171 THR A C 1
ATOM 1352 O O . THR A 1 171 ? 16.099 -11.896 -6.560 1.00 87.31 171 THR A O 1
ATOM 1355 N N . PRO A 1 172 ? 17.671 -11.682 -8.154 1.00 88.62 172 PRO A N 1
ATOM 1356 C CA . PRO A 1 172 ? 18.278 -10.488 -7.567 1.00 88.62 172 PRO A CA 1
ATOM 1357 C C . PRO A 1 172 ? 17.330 -9.294 -7.517 1.00 88.62 172 PRO A C 1
ATOM 1359 O O . PRO A 1 172 ? 17.179 -8.671 -6.469 1.00 88.62 172 PRO A O 1
ATOM 1362 N N . LEU A 1 173 ? 16.639 -9.021 -8.627 1.00 86.88 173 LEU A N 1
ATOM 1363 C CA . LEU A 1 173 ? 15.650 -7.950 -8.708 1.00 86.88 173 LEU A CA 1
ATOM 1364 C C . LEU A 1 173 ? 14.488 -8.213 -7.748 1.00 86.88 173 LEU A C 1
ATOM 1366 O O . LEU A 1 173 ? 14.100 -7.324 -6.995 1.00 86.88 173 LEU A O 1
ATOM 1370 N N . ARG A 1 174 ? 13.979 -9.451 -7.712 1.00 88.00 174 ARG A N 1
ATOM 1371 C CA . ARG A 1 174 ? 12.917 -9.852 -6.782 1.00 88.00 174 ARG A CA 1
ATOM 1372 C C . ARG A 1 174 ? 13.335 -9.655 -5.328 1.00 88.00 174 ARG A C 1
ATOM 1374 O O . ARG A 1 174 ? 12.549 -9.144 -4.538 1.00 88.00 174 ARG A O 1
ATOM 1381 N N . THR A 1 175 ? 14.563 -10.033 -4.981 1.00 90.56 175 THR A N 1
ATOM 1382 C CA . THR A 1 175 ? 15.092 -9.888 -3.617 1.00 90.56 175 THR A CA 1
ATOM 1383 C C . THR A 1 175 ? 15.235 -8.420 -3.237 1.00 90.56 175 THR A C 1
ATOM 1385 O O . THR A 1 175 ? 14.786 -8.027 -2.165 1.00 90.56 175 THR A O 1
ATOM 1388 N N . LEU A 1 176 ? 15.784 -7.597 -4.133 1.00 92.38 176 LEU A N 1
ATOM 1389 C CA . LEU A 1 176 ? 15.937 -6.163 -3.907 1.00 92.38 176 LEU A CA 1
ATOM 1390 C C . LEU A 1 176 ? 14.582 -5.464 -3.734 1.00 92.38 176 LEU A C 1
ATOM 1392 O O . LEU A 1 176 ? 14.392 -4.724 -2.772 1.00 92.38 176 LEU A O 1
ATOM 1396 N N . LEU A 1 177 ? 13.631 -5.721 -4.636 1.00 91.00 177 LEU A N 1
ATOM 1397 C CA . LEU A 1 177 ? 12.294 -5.129 -4.569 1.00 91.00 177 LEU A CA 1
ATOM 1398 C C . LEU A 1 177 ? 11.532 -5.585 -3.328 1.00 91.00 177 LEU A C 1
ATOM 1400 O O . LEU A 1 177 ? 10.837 -4.780 -2.719 1.00 91.00 177 LEU A O 1
ATOM 1404 N N . LYS A 1 178 ? 11.693 -6.849 -2.923 1.00 94.00 178 LYS A N 1
ATOM 1405 C CA . LYS A 1 178 ? 11.117 -7.371 -1.683 1.00 94.00 178 LYS A CA 1
ATOM 1406 C C . LYS A 1 178 ? 11.603 -6.591 -0.462 1.00 94.00 178 LYS A C 1
ATOM 1408 O O . LYS A 1 178 ? 10.777 -6.155 0.333 1.00 94.00 178 LYS A O 1
ATOM 1413 N N . GLU A 1 179 ? 12.916 -6.409 -0.320 1.00 94.88 179 GLU A N 1
ATOM 1414 C CA . GLU A 1 179 ? 13.489 -5.655 0.804 1.00 94.88 179 GLU A CA 1
ATOM 1415 C C . GLU A 1 179 ? 13.071 -4.183 0.766 1.00 94.88 179 GLU A C 1
ATOM 1417 O O . GLU A 1 179 ? 12.703 -3.611 1.790 1.00 94.88 179 GLU A O 1
ATOM 1422 N N . LEU A 1 180 ? 13.078 -3.574 -0.421 1.00 93.75 180 LEU A N 1
ATOM 1423 C CA . LEU A 1 180 ? 12.678 -2.181 -0.588 1.00 93.75 180 LEU A CA 1
ATOM 1424 C C . LEU A 1 180 ? 11.208 -1.979 -0.212 1.00 93.75 180 LEU A C 1
ATOM 1426 O O . LEU A 1 180 ? 10.899 -1.083 0.569 1.00 93.75 180 LEU A O 1
ATOM 1430 N N . LEU A 1 181 ? 10.305 -2.821 -0.716 1.00 94.00 181 LEU A N 1
ATOM 1431 C CA . LEU A 1 181 ? 8.883 -2.729 -0.397 1.00 94.00 181 LEU A CA 1
ATOM 1432 C C . LEU A 1 181 ? 8.620 -2.991 1.084 1.00 94.00 181 LEU A C 1
ATOM 1434 O O . LEU A 1 181 ? 7.902 -2.215 1.702 1.00 94.00 181 LEU A O 1
ATOM 1438 N N . ALA A 1 182 ? 9.217 -4.030 1.671 1.00 95.88 182 ALA A N 1
ATOM 1439 C CA . ALA A 1 182 ? 9.002 -4.342 3.080 1.00 95.88 182 ALA A CA 1
ATOM 1440 C C . ALA A 1 182 ? 9.474 -3.198 3.995 1.00 95.88 182 ALA A C 1
ATOM 1442 O O . ALA A 1 182 ? 8.677 -2.681 4.773 1.00 95.88 182 ALA A O 1
ATOM 1443 N N . CYS A 1 183 ? 10.728 -2.758 3.848 1.00 94.50 183 CYS A N 1
ATOM 1444 C CA . CYS A 1 183 ? 11.367 -1.828 4.786 1.00 94.50 183 CYS A CA 1
ATOM 1445 C C . CYS A 1 183 ? 11.087 -0.347 4.486 1.00 94.50 183 CYS A C 1
ATOM 1447 O O . CYS A 1 183 ? 11.145 0.494 5.378 1.00 94.50 183 CYS A O 1
ATOM 1449 N N . LYS A 1 184 ? 10.886 0.031 3.216 1.00 92.62 184 LYS A N 1
ATOM 1450 C CA . LYS A 1 184 ? 10.730 1.448 2.822 1.00 92.62 184 LYS A CA 1
ATOM 1451 C C . LYS A 1 184 ? 9.301 1.837 2.489 1.00 92.62 184 LYS A C 1
ATOM 1453 O O . LYS A 1 184 ? 9.026 3.030 2.417 1.00 92.62 184 LYS A O 1
ATOM 1458 N N . VAL A 1 185 ? 8.411 0.865 2.296 1.00 93.62 185 VAL A N 1
ATOM 1459 C CA . VAL A 1 185 ? 7.016 1.135 1.940 1.00 93.62 185 VAL A CA 1
ATOM 1460 C C . VAL A 1 185 ? 6.068 0.568 2.986 1.00 93.62 185 VAL A C 1
ATOM 1462 O O . VAL A 1 185 ? 5.329 1.333 3.591 1.00 93.62 185 VAL A O 1
ATOM 1465 N N . PHE A 1 186 ? 6.084 -0.741 3.229 1.00 95.06 186 PHE A N 1
ATOM 1466 C CA . PHE A 1 186 ? 5.069 -1.398 4.052 1.00 95.06 186 PHE A CA 1
ATOM 1467 C C . PHE A 1 186 ? 5.227 -1.118 5.535 1.00 95.06 186 PHE A C 1
ATOM 1469 O O . PHE A 1 186 ? 4.245 -0.726 6.150 1.00 95.06 186 PHE A O 1
ATOM 1476 N N . GLU A 1 187 ? 6.428 -1.265 6.089 1.00 94.62 187 GLU A N 1
ATOM 1477 C CA . GLU A 1 187 ? 6.702 -0.954 7.497 1.00 94.62 187 GLU A CA 1
ATOM 1478 C C . GLU A 1 187 ? 6.283 0.487 7.854 1.00 94.62 187 GLU A C 1
ATOM 1480 O O . GLU A 1 187 ? 5.351 0.643 8.643 1.00 94.62 187 GLU A O 1
ATOM 1485 N N . PRO A 1 188 ? 6.798 1.549 7.193 1.00 95.06 188 PRO A N 1
ATOM 1486 C CA . PRO A 1 188 ? 6.389 2.914 7.528 1.00 95.06 188 PRO A CA 1
ATOM 1487 C C . PRO A 1 188 ? 4.913 3.201 7.217 1.00 95.06 188 PRO A C 1
ATOM 1489 O O . PRO A 1 188 ? 4.298 4.036 7.880 1.00 95.06 188 PRO A O 1
ATOM 1492 N N . MET A 1 189 ? 4.322 2.542 6.214 1.00 94.56 189 MET A N 1
ATOM 1493 C CA . MET A 1 189 ? 2.891 2.674 5.930 1.00 94.56 189 MET A CA 1
ATOM 1494 C C . MET A 1 189 ? 2.044 2.079 7.058 1.00 94.56 189 MET A C 1
ATOM 1496 O O . MET A 1 189 ? 1.073 2.710 7.475 1.00 94.56 189 MET A O 1
ATOM 1500 N N . ILE A 1 190 ? 2.395 0.887 7.542 1.00 94.00 190 ILE A N 1
ATOM 1501 C CA . ILE A 1 190 ? 1.683 0.205 8.625 1.00 94.00 190 ILE A CA 1
ATOM 1502 C C . ILE A 1 190 ? 1.843 0.995 9.918 1.00 94.00 190 ILE A C 1
ATOM 1504 O O . ILE A 1 190 ? 0.828 1.310 10.534 1.00 94.00 190 ILE A O 1
ATOM 1508 N N . ASP A 1 191 ? 3.060 1.421 10.261 1.00 94.25 191 ASP A N 1
ATOM 1509 C CA . ASP A 1 191 ? 3.311 2.270 11.431 1.00 94.25 191 ASP A CA 1
ATOM 1510 C C . ASP A 1 191 ? 2.462 3.541 11.389 1.00 94.25 191 ASP A C 1
ATOM 1512 O O . ASP A 1 191 ? 1.844 3.930 12.378 1.00 94.25 191 ASP A O 1
ATOM 1516 N N . ARG A 1 192 ? 2.371 4.179 10.215 1.00 93.94 192 ARG A N 1
ATOM 1517 C CA . ARG A 1 192 ? 1.602 5.413 10.051 1.00 93.94 192 ARG A CA 1
ATOM 1518 C C . ARG A 1 192 ? 0.097 5.200 10.169 1.00 93.94 192 ARG A C 1
ATOM 1520 O O . ARG A 1 192 ? -0.577 6.047 10.745 1.00 93.94 192 ARG A O 1
ATOM 1527 N N . VAL A 1 193 ? -0.433 4.125 9.588 1.00 92.38 193 VAL A N 1
ATOM 1528 C CA . VAL A 1 193 ? -1.876 3.833 9.605 1.00 92.38 193 VAL A CA 1
ATOM 1529 C C . VAL A 1 193 ? -2.322 3.308 10.969 1.00 92.38 193 VAL A C 1
ATOM 1531 O O . VAL A 1 193 ? -3.463 3.547 11.355 1.00 92.38 193 VAL A O 1
ATOM 1534 N N . CYS A 1 194 ? -1.434 2.636 11.701 1.00 91.50 194 CYS A N 1
ATOM 1535 C CA . CYS A 1 194 ? -1.681 2.131 13.051 1.00 91.50 194 CYS A CA 1
ATOM 1536 C C . CYS A 1 194 ? -1.410 3.169 14.154 1.00 91.50 194 CYS A C 1
ATOM 1538 O O . CYS A 1 194 ? -1.709 2.902 15.317 1.00 91.50 194 CYS A O 1
ATOM 1540 N N . ASP A 1 195 ? -0.868 4.341 13.815 1.00 95.62 195 ASP A N 1
ATOM 1541 C CA . ASP A 1 195 ? -0.622 5.420 14.769 1.00 95.62 195 ASP A CA 1
ATOM 1542 C C . ASP A 1 195 ? -1.953 6.021 15.274 1.00 95.62 195 ASP A C 1
ATOM 1544 O O . ASP A 1 195 ? -2.742 6.547 14.477 1.00 95.62 195 ASP A O 1
ATOM 1548 N N . PRO A 1 196 ? -2.234 5.972 16.590 1.00 94.50 196 PRO A N 1
ATOM 1549 C CA . PRO A 1 196 ? -3.517 6.409 17.134 1.00 94.50 196 PRO A CA 1
ATOM 1550 C C . PRO A 1 196 ? -3.765 7.907 16.924 1.00 94.50 196 PRO A C 1
ATOM 1552 O O . PRO A 1 196 ? -4.899 8.306 16.654 1.00 94.50 196 PRO A O 1
ATOM 1555 N N . ASP A 1 197 ? -2.724 8.740 16.995 1.00 95.81 197 ASP A N 1
ATOM 1556 C CA . ASP A 1 197 ? -2.849 10.179 16.763 1.00 95.81 197 ASP A CA 1
ATOM 1557 C C . ASP A 1 197 ? -3.181 10.479 15.301 1.00 95.81 197 ASP A C 1
ATOM 1559 O O . ASP A 1 197 ? -4.066 11.294 15.023 1.00 95.81 197 ASP A O 1
ATOM 1563 N N . TRP A 1 198 ? -2.535 9.789 14.357 1.00 95.06 198 TRP A N 1
ATOM 1564 C CA . TRP A 1 198 ? -2.865 9.893 12.941 1.00 95.06 198 TRP A CA 1
ATOM 1565 C C . TRP A 1 198 ? -4.311 9.475 12.664 1.00 95.06 198 TRP A C 1
ATOM 1567 O O . TRP A 1 198 ? -5.030 10.228 12.001 1.00 95.06 198 TRP A O 1
ATOM 1577 N N . ILE A 1 199 ? -4.770 8.339 13.208 1.00 94.06 199 ILE A N 1
ATOM 1578 C CA . ILE A 1 199 ? -6.164 7.882 13.068 1.00 94.06 199 ILE A CA 1
ATOM 1579 C C . ILE A 1 199 ? -7.130 8.944 13.609 1.00 94.06 199 ILE A C 1
ATOM 1581 O O . ILE A 1 199 ? -8.066 9.349 12.912 1.00 94.06 199 ILE A O 1
ATOM 1585 N N . ASN A 1 200 ? -6.882 9.446 14.821 1.00 95.56 200 ASN A N 1
ATOM 1586 C CA . ASN A 1 200 ? -7.733 10.444 15.467 1.00 95.56 200 ASN A CA 1
ATOM 1587 C C . ASN A 1 200 ? -7.794 11.750 14.662 1.00 95.56 200 ASN A C 1
ATOM 1589 O O . ASN A 1 200 ? -8.876 12.291 14.422 1.00 95.56 200 ASN A O 1
ATOM 1593 N N . GLN A 1 201 ? -6.649 12.248 14.190 1.00 96.19 201 GLN A N 1
ATOM 1594 C CA . GLN A 1 201 ? -6.587 13.448 13.350 1.00 96.19 201 GLN A CA 1
ATOM 1595 C C . GLN A 1 201 ? -7.337 13.257 12.030 1.00 96.19 201 GLN A C 1
ATOM 1597 O O . GLN A 1 201 ? -8.025 14.175 11.576 1.00 96.19 201 GLN A O 1
ATOM 1602 N N . ARG A 1 202 ? -7.242 12.068 11.422 1.00 94.50 202 ARG A N 1
ATOM 1603 C CA . ARG A 1 202 ? -7.968 11.743 10.190 1.00 94.50 202 ARG A CA 1
ATOM 1604 C C . ARG A 1 202 ? -9.471 11.722 10.420 1.00 94.50 202 ARG A C 1
ATOM 1606 O O . ARG A 1 202 ? -10.184 12.363 9.649 1.00 94.50 202 ARG A O 1
ATOM 1613 N N . LEU A 1 203 ? -9.935 11.105 11.505 1.00 94.31 203 LEU A N 1
ATOM 1614 C CA . LEU A 1 203 ? -11.349 11.101 11.879 1.00 94.31 203 LEU A CA 1
ATOM 1615 C C . LEU A 1 203 ? -11.882 12.527 12.071 1.00 94.31 203 LEU A C 1
ATOM 1617 O O . LEU A 1 203 ? -12.890 12.898 11.474 1.00 94.31 203 LEU A O 1
ATOM 1621 N N . VAL A 1 204 ? -11.171 13.362 12.835 1.00 95.94 204 VAL A N 1
ATOM 1622 C CA . VAL A 1 204 ? -11.558 14.767 13.044 1.00 95.94 204 VAL A CA 1
ATOM 1623 C C . VAL A 1 204 ? -11.583 15.538 11.722 1.00 95.94 204 VAL A C 1
ATOM 1625 O O . VAL A 1 204 ? -12.501 16.324 11.487 1.00 95.94 204 VAL A O 1
ATOM 1628 N N . SER A 1 205 ? -10.595 15.326 10.848 1.00 95.94 205 SER A N 1
ATOM 1629 C CA . SER A 1 205 ? -10.555 15.985 9.538 1.00 95.94 205 SER A CA 1
ATOM 1630 C C . SER A 1 205 ? -11.737 15.587 8.654 1.00 95.94 205 SER A C 1
ATOM 1632 O O . SER A 1 205 ? -12.343 16.458 8.034 1.00 95.94 205 SER A O 1
ATOM 1634 N N . TYR A 1 206 ? -12.105 14.304 8.664 1.00 94.56 206 TYR A N 1
ATOM 1635 C CA . TYR A 1 206 ? -13.234 13.775 7.910 1.00 94.56 206 TYR A CA 1
ATOM 1636 C C . TYR A 1 206 ? -14.557 14.370 8.404 1.00 94.56 206 TYR A C 1
ATOM 1638 O O . TYR A 1 206 ? -15.312 14.923 7.610 1.00 94.56 206 TYR A O 1
ATOM 1646 N N . LEU A 1 207 ? -14.792 14.366 9.721 1.00 94.56 207 LEU A N 1
ATOM 1647 C CA . LEU A 1 207 ? -16.004 14.945 10.311 1.00 94.56 207 LEU A CA 1
ATOM 1648 C C . LEU A 1 207 ? -16.144 16.441 9.988 1.00 94.56 207 LEU A C 1
ATOM 1650 O O . LEU A 1 207 ? -17.234 16.908 9.673 1.00 94.56 207 LEU A O 1
ATOM 1654 N N . ARG A 1 208 ? -15.037 17.196 10.006 1.00 94.44 208 ARG A N 1
ATOM 1655 C CA . ARG A 1 208 ? -15.038 18.617 9.618 1.00 94.44 208 ARG A CA 1
ATOM 1656 C C . ARG A 1 208 ? -15.343 18.820 8.135 1.00 94.44 208 ARG A C 1
ATOM 1658 O O . ARG A 1 208 ? -16.055 19.760 7.795 1.00 94.44 208 ARG A O 1
ATOM 1665 N N . GLN A 1 209 ? -14.793 17.978 7.259 1.00 93.38 209 GLN A N 1
ATOM 1666 C CA . GLN A 1 209 ? -15.081 18.033 5.822 1.00 93.38 209 GLN A CA 1
ATOM 1667 C C . GLN A 1 209 ? -16.552 17.733 5.542 1.00 93.38 209 GLN A C 1
ATOM 1669 O O . GLN A 1 209 ? -17.165 18.448 4.755 1.00 93.38 209 GLN A O 1
ATOM 1674 N N . GLN A 1 210 ? -17.120 16.742 6.230 1.00 89.69 210 GLN A N 1
ATOM 1675 C CA . GLN A 1 210 ? -18.534 16.404 6.120 1.00 89.69 210 GLN A CA 1
ATOM 1676 C C . GLN A 1 210 ? -19.424 17.578 6.556 1.00 89.69 210 GLN A C 1
ATOM 1678 O O . GLN A 1 210 ? -20.264 18.023 5.783 1.00 89.69 210 GLN A O 1
ATOM 1683 N N . GLN A 1 211 ? -19.158 18.174 7.723 1.00 88.38 211 GLN A N 1
ATOM 1684 C CA . GLN A 1 211 ? -19.892 19.356 8.202 1.00 88.38 211 GLN A CA 1
ATOM 1685 C C . GLN A 1 211 ? -19.785 20.554 7.248 1.00 88.38 211 GLN A C 1
ATOM 1687 O O . GLN A 1 211 ? -20.754 21.281 7.036 1.00 88.38 211 GLN A O 1
ATOM 1692 N N . ALA A 1 212 ? -18.604 20.787 6.669 1.00 87.88 212 ALA A N 1
ATOM 1693 C CA . ALA A 1 212 ? -18.407 21.862 5.701 1.00 87.88 212 ALA A CA 1
ATOM 1694 C C . ALA A 1 212 ? -19.168 21.604 4.392 1.00 87.88 212 ALA A C 1
ATOM 1696 O O . ALA A 1 212 ? -19.707 22.545 3.809 1.00 87.88 212 ALA A O 1
ATOM 1697 N N . ALA A 1 213 ? -19.223 20.346 3.944 1.00 85.56 213 ALA A N 1
ATOM 1698 C CA . ALA A 1 213 ? -20.026 19.950 2.797 1.00 85.56 213 ALA A CA 1
ATOM 1699 C C . ALA A 1 213 ? -21.518 20.159 3.087 1.00 85.56 213 ALA A C 1
ATOM 1701 O O . ALA A 1 213 ? -22.183 20.824 2.301 1.00 85.56 213 ALA A O 1
ATOM 1702 N N . GLU A 1 214 ? -22.027 19.691 4.226 1.00 81.44 214 GLU A N 1
ATOM 1703 C CA . GLU A 1 214 ? -23.424 19.887 4.647 1.00 81.44 214 GLU A CA 1
ATOM 1704 C C . GLU A 1 214 ? -23.799 21.379 4.710 1.00 81.44 214 GLU A C 1
ATOM 1706 O O . GLU A 1 214 ? -24.820 21.797 4.165 1.00 81.44 214 GLU A O 1
ATOM 1711 N N . GLU A 1 215 ? -22.943 22.222 5.297 1.00 82.31 215 GLU A N 1
ATOM 1712 C CA . GLU A 1 215 ? -23.167 23.671 5.359 1.00 82.31 215 GLU A CA 1
ATOM 1713 C C . GLU A 1 215 ? -23.168 24.325 3.968 1.00 82.31 215 GLU A C 1
ATOM 1715 O O . GLU A 1 215 ? -23.965 25.230 3.708 1.00 82.31 215 GLU A O 1
ATOM 1720 N N . LEU A 1 216 ? -22.290 23.881 3.062 1.00 81.00 216 LEU A N 1
ATOM 1721 C CA . LEU A 1 216 ? -22.265 24.363 1.682 1.00 81.00 216 LEU A CA 1
ATOM 1722 C C . LEU A 1 216 ? -23.550 23.986 0.937 1.00 81.00 216 LEU A C 1
ATOM 1724 O O . LEU A 1 216 ? -24.126 24.839 0.258 1.00 81.00 216 LEU A O 1
ATOM 1728 N N . HIS A 1 217 ? -24.015 22.744 1.084 1.00 74.75 217 HIS A N 1
ATOM 1729 C CA . HIS A 1 217 ? -25.279 22.300 0.496 1.00 74.75 217 HIS A CA 1
ATOM 1730 C C . HIS A 1 217 ? -26.438 23.125 1.063 1.00 74.75 217 HIS A C 1
ATOM 1732 O O . HIS A 1 217 ? -27.184 23.735 0.298 1.00 74.75 217 HIS A O 1
ATOM 1738 N N . ARG A 1 218 ? -26.508 23.286 2.391 1.00 75.62 218 ARG A N 1
ATOM 1739 C CA . ARG A 1 218 ? -27.520 24.119 3.058 1.00 75.62 218 ARG A CA 1
ATOM 1740 C C . ARG A 1 218 ? -27.549 25.551 2.522 1.00 75.62 218 ARG A C 1
ATOM 1742 O O . ARG A 1 218 ? -28.621 26.069 2.224 1.00 75.62 218 ARG A O 1
ATOM 1749 N N . ARG A 1 219 ? -26.388 26.195 2.362 1.00 76.38 219 ARG A N 1
ATOM 1750 C CA . ARG A 1 219 ? -26.303 27.548 1.784 1.00 76.38 219 ARG A CA 1
ATOM 1751 C C . ARG A 1 219 ? -26.756 27.582 0.331 1.00 76.38 219 ARG A C 1
ATOM 1753 O O . ARG A 1 219 ? -27.490 28.493 -0.034 1.00 76.38 219 ARG A O 1
ATOM 1760 N N . THR A 1 220 ? -26.351 26.606 -0.477 1.00 76.75 220 THR A N 1
ATOM 1761 C CA . THR A 1 220 ? -26.779 26.502 -1.881 1.00 76.75 220 THR A CA 1
ATOM 1762 C C . THR A 1 220 ? -28.305 26.460 -1.983 1.00 76.75 220 THR A C 1
ATOM 1764 O O . THR A 1 220 ? -28.875 27.200 -2.779 1.00 76.75 220 THR A O 1
ATOM 1767 N N . TYR A 1 221 ? -28.974 25.704 -1.105 1.00 70.50 221 TYR A N 1
ATOM 1768 C CA . TYR A 1 221 ? -30.438 25.682 -1.029 1.00 70.50 221 TYR A CA 1
ATOM 1769 C C . TYR A 1 221 ? -31.038 27.002 -0.522 1.00 70.50 221 TYR A C 1
ATOM 1771 O O . TYR A 1 221 ? -31.993 27.504 -1.109 1.00 70.50 221 TYR A O 1
ATOM 1779 N N . MET A 1 222 ? -30.475 27.601 0.536 1.00 68.12 222 MET A N 1
ATOM 1780 C CA . MET A 1 222 ? -30.974 28.870 1.094 1.00 68.12 222 MET A CA 1
ATOM 1781 C C . MET A 1 222 ? -30.872 30.054 0.120 1.00 68.12 222 MET A C 1
ATOM 1783 O O . MET A 1 222 ? -31.645 31.003 0.242 1.00 68.12 222 MET A O 1
ATOM 1787 N N . TYR A 1 223 ? -29.918 30.020 -0.813 1.00 72.88 223 TYR A N 1
ATOM 1788 C CA . TYR A 1 223 ? -29.654 31.100 -1.769 1.00 72.88 223 TYR A CA 1
ATOM 1789 C C . TYR A 1 223 ? -30.084 30.774 -3.207 1.00 72.88 223 TYR A C 1
ATOM 1791 O O . TYR A 1 223 ? -29.686 31.491 -4.128 1.00 72.88 223 TYR A O 1
ATOM 1799 N N . ALA A 1 224 ? -30.896 29.732 -3.422 1.00 77.62 224 ALA A N 1
ATOM 1800 C CA . ALA A 1 224 ? -31.495 29.470 -4.729 1.00 77.62 224 ALA A CA 1
ATOM 1801 C C . ALA A 1 224 ? -32.311 30.697 -5.187 1.00 77.62 224 ALA A C 1
ATOM 1803 O O . ALA A 1 224 ? -33.170 31.199 -4.462 1.00 77.62 224 ALA A O 1
ATOM 1804 N N . ALA A 1 225 ? -32.001 31.221 -6.376 1.00 68.81 225 ALA A N 1
ATOM 1805 C CA . ALA A 1 225 ? -32.514 32.511 -6.845 1.00 68.81 225 ALA A CA 1
ATOM 1806 C C . ALA A 1 225 ? -33.978 32.453 -7.318 1.00 68.81 225 ALA A C 1
ATOM 1808 O O . ALA A 1 225 ? -34.655 33.483 -7.353 1.00 68.81 225 ALA A O 1
ATOM 1809 N N . SER A 1 226 ? -34.472 31.265 -7.675 1.00 77.50 226 SER A N 1
ATOM 1810 C CA . SER A 1 226 ? -35.843 31.037 -8.127 1.00 77.50 226 SER A CA 1
ATOM 1811 C C . SER A 1 226 ? -36.392 29.688 -7.645 1.00 77.50 226 SER A C 1
ATOM 1813 O O . SER A 1 226 ? -35.641 28.784 -7.282 1.00 77.50 226 SER A O 1
ATOM 1815 N N . TYR A 1 227 ? -37.722 29.547 -7.649 1.00 68.75 227 TYR A N 1
ATOM 1816 C CA . TYR A 1 227 ? -38.398 28.282 -7.333 1.00 68.75 227 TYR A CA 1
ATOM 1817 C C . TYR A 1 227 ? -37.999 27.161 -8.306 1.00 68.75 227 TYR A C 1
ATOM 1819 O O . TYR A 1 227 ? -37.807 26.029 -7.881 1.00 68.75 227 TYR A O 1
ATOM 1827 N N . GLU A 1 228 ? -37.799 27.483 -9.586 1.00 75.56 228 GLU A N 1
ATOM 1828 C CA . GLU A 1 228 ? -37.350 26.520 -10.600 1.00 75.56 228 GLU A CA 1
ATOM 1829 C C . GLU A 1 228 ? -35.916 26.037 -10.331 1.00 75.56 228 GLU A C 1
ATOM 1831 O O . GLU A 1 228 ? -35.669 24.837 -10.391 1.00 75.56 228 GLU A O 1
ATOM 1836 N N . ASP A 1 229 ? -35.000 26.934 -9.934 1.00 73.56 229 ASP A N 1
ATOM 1837 C CA . ASP A 1 229 ? -33.624 26.559 -9.558 1.00 73.56 229 ASP A CA 1
ATOM 1838 C C . ASP A 1 229 ? -33.594 25.649 -8.322 1.00 73.56 229 ASP A C 1
ATOM 1840 O O . ASP A 1 229 ? -32.753 24.762 -8.200 1.00 73.56 229 ASP A O 1
ATOM 1844 N N . PHE A 1 230 ? -34.523 25.854 -7.388 1.00 71.75 230 PHE A N 1
ATOM 1845 C CA . PHE A 1 230 ? -34.665 24.994 -6.217 1.00 71.75 230 PHE A CA 1
ATOM 1846 C C . PHE A 1 230 ? -35.191 23.596 -6.589 1.00 71.75 230 PHE A C 1
ATOM 1848 O O . PHE A 1 230 ? -34.716 22.596 -6.051 1.00 71.75 230 PHE A O 1
ATOM 1855 N N . ILE A 1 231 ? -36.131 23.500 -7.537 1.00 72.44 231 ILE A N 1
ATOM 1856 C CA . ILE A 1 231 ? -36.667 22.217 -8.016 1.00 72.44 231 ILE A CA 1
ATOM 1857 C C . ILE A 1 231 ? -35.637 21.445 -8.853 1.00 72.44 231 ILE A C 1
ATOM 1859 O O . ILE A 1 231 ? -35.546 20.224 -8.707 1.00 72.44 231 ILE A O 1
ATOM 1863 N N . THR A 1 232 ? -34.822 22.116 -9.675 1.00 76.12 232 THR A N 1
ATOM 1864 C CA . THR A 1 232 ? -33.717 21.456 -10.393 1.00 76.12 232 THR A CA 1
ATOM 1865 C C . THR A 1 232 ? -32.642 20.951 -9.433 1.00 76.12 232 THR A C 1
ATOM 1867 O O . THR A 1 232 ? -32.209 19.813 -9.576 1.00 76.12 232 THR A O 1
ATOM 1870 N N . LEU A 1 233 ? -32.291 21.724 -8.398 1.00 72.38 233 LEU A N 1
ATOM 1871 C CA . LEU A 1 233 ? -31.378 21.288 -7.331 1.00 72.38 233 LEU A CA 1
ATOM 1872 C C . LEU A 1 233 ? -31.876 20.017 -6.615 1.00 72.38 233 LEU A C 1
ATOM 1874 O O . LEU A 1 233 ? -31.084 19.116 -6.352 1.00 72.38 233 LEU A O 1
ATOM 1878 N N . ILE A 1 234 ? -33.182 19.915 -6.342 1.00 70.56 234 ILE A N 1
ATOM 1879 C CA . ILE A 1 234 ? -33.800 18.714 -5.753 1.00 70.56 234 ILE A CA 1
ATOM 1880 C C . ILE A 1 234 ? -33.760 17.532 -6.728 1.00 70.56 23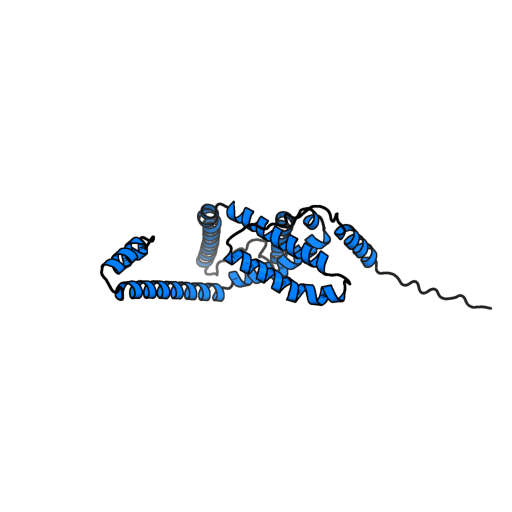4 ILE A C 1
ATOM 1882 O O . ILE A 1 234 ? -33.451 16.412 -6.328 1.00 70.56 234 ILE A O 1
ATOM 1886 N N . HIS A 1 235 ? -34.066 17.762 -8.005 1.00 71.50 235 HIS A N 1
ATOM 1887 C CA . HIS A 1 235 ? -34.097 16.703 -9.015 1.00 71.50 235 HIS A CA 1
ATOM 1888 C C . HIS A 1 235 ? -32.693 16.172 -9.365 1.00 71.50 235 HIS A C 1
ATOM 1890 O O . HIS A 1 235 ? -32.549 15.000 -9.715 1.00 71.50 235 HIS A O 1
ATOM 1896 N N . ASP A 1 236 ? -31.665 17.014 -9.254 1.00 73.44 236 ASP A N 1
ATOM 1897 C CA . ASP A 1 236 ? -30.264 16.644 -9.475 1.00 73.44 236 ASP A CA 1
ATOM 1898 C C . ASP A 1 236 ? -29.618 15.990 -8.239 1.00 73.44 236 ASP A C 1
ATOM 1900 O O . ASP A 1 236 ? -28.580 15.332 -8.361 1.00 73.44 236 ASP A O 1
ATOM 1904 N N . SER A 1 237 ? -30.227 16.122 -7.054 1.00 68.12 237 SER A N 1
ATOM 1905 C CA . SER A 1 237 ? -29.771 15.428 -5.847 1.00 68.12 237 SER A CA 1
ATOM 1906 C C . SER A 1 237 ? -30.114 13.932 -5.920 1.00 68.12 237 SER A C 1
ATOM 1908 O O . SER A 1 237 ? -31.273 13.524 -5.959 1.00 68.12 237 SER A O 1
ATOM 1910 N N . THR A 1 238 ? -29.086 13.086 -5.984 1.00 59.91 238 THR A N 1
ATOM 1911 C CA . THR A 1 238 ? -29.230 11.620 -6.069 1.00 59.91 238 THR A CA 1
ATOM 1912 C C . THR A 1 238 ? -29.221 10.918 -4.708 1.00 59.91 238 THR A C 1
ATOM 1914 O O . THR A 1 238 ? -29.388 9.698 -4.663 1.00 59.91 238 THR A O 1
ATOM 1917 N N . ASP A 1 239 ? -29.003 11.651 -3.612 1.00 68.81 239 ASP A N 1
ATOM 1918 C CA . ASP A 1 239 ? -28.912 11.104 -2.256 1.00 68.81 239 ASP A CA 1
ATOM 1919 C C . ASP A 1 239 ? -30.184 11.407 -1.447 1.00 68.81 239 ASP A C 1
ATOM 1921 O O . ASP A 1 239 ? -30.640 12.544 -1.349 1.00 68.81 239 ASP A O 1
ATOM 1925 N N . ILE A 1 240 ? -30.768 10.366 -0.850 1.00 59.06 240 ILE A N 1
ATOM 1926 C CA . ILE A 1 240 ? -31.980 10.465 -0.024 1.00 59.06 240 ILE A CA 1
ATOM 1927 C C . ILE A 1 240 ? -31.686 11.255 1.258 1.00 59.06 240 ILE A C 1
ATOM 1929 O O . ILE A 1 240 ? -32.570 11.948 1.763 1.00 59.06 240 ILE A O 1
ATOM 1933 N N . HIS A 1 241 ? -30.453 11.191 1.767 1.00 59.62 241 HIS A N 1
ATOM 1934 C CA . HIS A 1 241 ? -30.077 11.898 2.989 1.00 59.62 241 HIS A CA 1
ATOM 1935 C C . HIS A 1 241 ? -30.031 13.420 2.773 1.00 59.62 241 HIS A C 1
ATOM 1937 O O . HIS A 1 241 ? -30.494 14.175 3.627 1.00 59.62 241 HIS A O 1
ATOM 1943 N N . ASP A 1 242 ? -29.601 13.870 1.588 1.00 62.22 242 ASP A N 1
ATOM 1944 C CA . ASP A 1 242 ? -29.604 15.289 1.203 1.00 62.22 242 ASP A CA 1
ATOM 1945 C C . ASP A 1 242 ? -31.024 15.880 1.194 1.00 62.22 242 ASP A C 1
ATOM 1947 O O . ASP A 1 242 ? -31.218 17.048 1.534 1.00 62.22 242 ASP A O 1
ATOM 1951 N N . LEU A 1 243 ? -32.029 15.061 0.861 1.00 63.00 243 LEU A N 1
ATOM 1952 C CA . LEU A 1 243 ? -33.441 15.449 0.849 1.00 63.00 243 LEU A CA 1
ATOM 1953 C C . LEU A 1 243 ? -34.082 15.448 2.245 1.00 63.00 243 LEU A C 1
ATOM 1955 O O . LEU A 1 243 ? -34.983 16.246 2.505 1.00 63.00 243 LEU A O 1
ATOM 1959 N N . GLU A 1 244 ? -33.633 14.584 3.161 1.00 61.59 244 GLU A N 1
ATOM 1960 C CA . GLU A 1 244 ? -34.126 14.559 4.548 1.00 61.59 244 GLU A CA 1
ATOM 1961 C C . GLU A 1 244 ? -33.736 15.825 5.324 1.00 61.59 244 GLU A C 1
ATOM 1963 O O . GLU A 1 244 ? -34.514 16.302 6.152 1.00 61.59 244 GLU A O 1
ATOM 1968 N N . HIS A 1 245 ? -32.577 16.411 5.015 1.00 55.06 245 HIS A N 1
ATOM 1969 C CA . HIS A 1 245 ? -32.102 17.659 5.618 1.00 55.06 245 HIS A CA 1
ATOM 1970 C C . HIS A 1 245 ? -32.841 18.926 5.133 1.00 55.06 245 HIS A C 1
ATOM 1972 O O . HIS A 1 245 ? -32.587 20.011 5.662 1.00 55.06 245 HIS A O 1
ATOM 1978 N N . LEU A 1 246 ? -33.755 18.808 4.159 1.00 56.75 246 LEU A N 1
ATOM 1979 C CA . LEU A 1 246 ? -34.588 19.908 3.642 1.00 56.75 246 LEU A CA 1
ATOM 1980 C C . LEU A 1 246 ? -35.929 20.081 4.384 1.00 56.75 246 LEU A C 1
ATOM 1982 O O . LEU A 1 246 ? -36.649 21.043 4.103 1.00 56.75 246 LEU A O 1
ATOM 1986 N N . ARG A 1 247 ? -36.285 19.162 5.292 1.00 50.12 247 ARG A N 1
ATOM 1987 C CA . ARG A 1 247 ? -37.512 19.221 6.105 1.00 50.12 247 ARG A CA 1
ATOM 1988 C C . ARG A 1 247 ? -37.305 19.982 7.412 1.00 50.12 247 ARG A C 1
ATOM 1990 O O . ARG A 1 247 ? -38.241 20.728 7.780 1.00 50.12 247 ARG A O 1
#

Sequence (247 aa):
MLSAKHQVTVRVPEEIPALHSLIASIRCESETSMPSRHGVVISRKIDAAINELIDLFIENNVTPWYSSRVSDPAPSIEILRSVLWYSIVVINERVTRMDQVRFFTGGVATCLTRHLEHIRVAQAAGEARGERGIFHLVPQLSSPEREINFLRLVAELLVSRCLPPEYSRCTPLRTLLKELLACKVFEPMIDRVCDPDWINQRLVSYLRQQQAAEELHRRTYMYAASYEDFITLIHDSTDIHDLEHLR